Protein AF-A0A833L444-F1 (afdb_monomer)

Sequence (299 aa):
MSLWNKHAIFEKNSIILIIGIIVMISIGGLVEIAPLFYLRSTIEQVKGVRPYTPLELAGRHIYVREGCYNCHSQMVRPLRDEVERYGHYSLAAESMFDKPFQWGSKRTGPDLARVGGKYSDEWQLQHLVNPRTLVPQSIMPGYPFLSKNELDTADIVNHLKANRIGAVPYTDEMIANAAKDLKAQVNPEPGRGRPREALRQGAGPRFRRQPAEDLGSGCADRLSPGSGHDGRFQGLRRQSQLPLRRGAMTETYALLAGIAQQFGVVFFMAIFLGVVAYAIWPKNREKFNSAAEIPLKED

Secondary structure (DSSP, 8-state):
--GGGTTHHHHH-HHHHHHHHHHHHHHHHHHHHHHHHH-TTSS---TT--PPPHHHHHHHHHHHHTTGGGT------S-HHHHHHH-SPP-GGGGTT-SS----S--SS---TT-TTTS-HHHHHHHHH-HHHH-TT--SPP-TTTTTSPPP-TTHHHHHHHHHHTT----HHHHHHHHHHHHHHHS--TTS-S--STT--S----------------------S---SSSSSTTTTSGGG------THHHHHHHHHHHHHHHHHHHHHHHHHHHHHHHHSGGGHHHHHHHHTGGGS--

pLDDT: mean 75.17, std 22.27, range [25.8, 97.75]

Foldseek 3Di:
DDPVVVCVVLVVDVVVVVVVVVVVVVVVCCVPPVVVVVCPPQQDDDPPQAADALQRLLVVVVCVVVVVLAAEAQFQDPDPVSCVVQNDGDGPVNQLLPVVGSGHPHHNDYYDNRCPPVDDPVVVLVCQQPVCVVPVPDPDDHDVVVVVDDRDDPCSLVVVVVSVVVVRPDDPVSSVCRSVLNVCQVDPDVPNPNCPPVVCVPDDDDPDDDDDDDDDDDDDDDDDDDDDDPPPPVVVVVVVPDDDPDDPVVPVVVVVVVVVVVVVVVVVVVVVVVVVCVCPPPVCVVVVVVVVCPVVDDD

Nearest PDB structures (foldseek):
  6xkw-assembly1_o  TM=9.619E-01  e=1.447E-20  Rhodobacter capsulatus SB 1003
  8snh-assembly1_F  TM=9.709E-01  e=4.826E-19  Pseudomonas aeruginosa
  3mk7-assembly1_B  TM=9.723E-01  e=1.939E-18  Stutzerimonas stutzeri

Radius of gyration: 29.15 Å; Cα contacts (8 Å, |Δi|>4): 176; chains: 1; bounding box: 62×48×93 Å

Structure (mmCIF, N/CA/C/O backbone):
data_AF-A0A833L444-F1
#
_entry.id   AF-A0A833L444-F1
#
loop_
_atom_site.group_PDB
_atom_site.id
_atom_site.type_symbol
_atom_site.label_atom_id
_atom_site.label_alt_id
_atom_site.label_comp_id
_atom_site.label_asym_id
_atom_site.label_entity_id
_atom_site.label_seq_id
_atom_site.pdbx_PDB_ins_code
_atom_site.Cartn_x
_atom_site.Cartn_y
_atom_site.Cartn_z
_atom_site.occupancy
_atom_site.B_iso_or_equiv
_atom_site.auth_seq_id
_atom_site.auth_comp_id
_atom_site.auth_asym_id
_atom_site.auth_atom_id
_atom_site.pdbx_PDB_model_num
ATOM 1 N N . MET A 1 1 ? -30.757 -1.040 44.023 1.00 53.66 1 MET A N 1
ATOM 2 C CA . MET A 1 1 ? -29.391 -1.609 44.095 1.00 53.66 1 MET A CA 1
ATOM 3 C C . MET A 1 1 ? -28.465 -0.773 43.229 1.00 53.66 1 MET A C 1
ATOM 5 O O . MET A 1 1 ? -28.791 -0.564 42.066 1.00 53.66 1 MET A O 1
ATOM 9 N N . SER A 1 2 ? -27.368 -0.270 43.800 1.00 66.75 2 SER A N 1
ATOM 10 C CA . SER A 1 2 ? -26.376 0.545 43.086 1.00 66.75 2 SER A CA 1
ATOM 11 C C . SER A 1 2 ? -25.764 -0.231 41.912 1.00 66.75 2 SER A C 1
ATOM 13 O O . SER A 1 2 ? -25.527 -1.435 42.031 1.00 66.75 2 SER A O 1
ATOM 15 N N . LEU A 1 3 ? -25.493 0.441 40.788 1.00 62.91 3 LEU A N 1
ATOM 16 C CA . LEU A 1 3 ? -24.751 -0.119 39.645 1.00 62.91 3 LEU A CA 1
ATOM 17 C C . LEU A 1 3 ? -23.388 -0.695 40.080 1.00 62.91 3 LEU A C 1
ATOM 19 O O . LEU A 1 3 ? -22.957 -1.717 39.551 1.00 62.91 3 LEU A O 1
ATOM 23 N N . TRP A 1 4 ? -22.800 -0.134 41.141 1.00 59.91 4 TRP A N 1
ATOM 24 C CA . TRP A 1 4 ? -21.592 -0.632 41.803 1.00 59.91 4 TRP A CA 1
ATOM 25 C C . TRP A 1 4 ? -21.744 -1.985 42.500 1.00 59.91 4 TRP A C 1
ATOM 27 O O . TRP A 1 4 ? -20.752 -2.584 42.848 1.00 59.91 4 TRP A O 1
ATOM 37 N N . ASN A 1 5 ? -22.931 -2.548 42.705 1.00 67.00 5 ASN A N 1
ATOM 38 C CA . ASN A 1 5 ? -23.008 -3.931 43.205 1.00 67.00 5 ASN A CA 1
ATOM 39 C C . ASN A 1 5 ? -23.080 -4.951 42.056 1.00 67.00 5 ASN A C 1
ATOM 41 O O . ASN A 1 5 ? -22.898 -6.143 42.285 1.00 67.00 5 ASN A O 1
ATOM 45 N N . LYS A 1 6 ? -23.298 -4.497 40.811 1.00 69.88 6 LYS A N 1
ATOM 46 C CA . LYS A 1 6 ? -23.463 -5.362 39.629 1.00 69.88 6 LYS A CA 1
ATOM 47 C C . LYS A 1 6 ? -22.145 -5.682 38.911 1.00 69.88 6 LYS A C 1
ATOM 49 O O . LYS A 1 6 ? -22.062 -6.725 38.271 1.00 69.88 6 LYS A O 1
ATOM 54 N N . HIS A 1 7 ? -21.108 -4.850 39.055 1.00 75.44 7 HIS A N 1
ATOM 55 C CA . HIS A 1 7 ? -19.781 -5.111 38.467 1.00 75.44 7 HIS A CA 1
ATOM 56 C C . HIS A 1 7 ? -19.026 -6.283 39.121 1.00 75.44 7 HIS A C 1
ATOM 58 O O . HIS A 1 7 ? -18.258 -6.967 38.450 1.00 75.44 7 HIS A O 1
ATOM 64 N N . ALA A 1 8 ? -19.340 -6.605 40.382 1.00 79.25 8 ALA A N 1
ATOM 65 C CA . ALA A 1 8 ? -18.728 -7.711 41.116 1.00 79.25 8 ALA A CA 1
ATOM 66 C C . ALA A 1 8 ? -18.929 -9.072 40.423 1.00 79.25 8 ALA A C 1
ATOM 68 O O . ALA A 1 8 ? -18.156 -9.995 40.648 1.00 79.25 8 ALA A O 1
ATOM 69 N N . ILE A 1 9 ? -19.955 -9.206 39.572 1.00 80.44 9 ILE A N 1
ATOM 70 C CA . ILE A 1 9 ? -20.194 -10.413 38.768 1.00 80.44 9 ILE A CA 1
ATOM 71 C C . ILE A 1 9 ? -19.072 -10.615 37.743 1.00 80.44 9 ILE A C 1
ATOM 73 O O . ILE A 1 9 ? -18.634 -11.747 37.555 1.00 80.44 9 ILE A O 1
ATOM 77 N N . PHE A 1 10 ? -18.588 -9.539 37.117 1.00 78.81 10 PHE A N 1
ATOM 78 C CA . PHE A 1 10 ? -17.474 -9.587 36.170 1.00 78.81 10 PHE A CA 1
ATOM 79 C C . PHE A 1 10 ? -16.133 -9.739 36.897 1.00 78.81 10 PHE A C 1
ATOM 81 O O . PHE A 1 10 ? -15.296 -10.523 36.472 1.00 78.81 10 PHE A O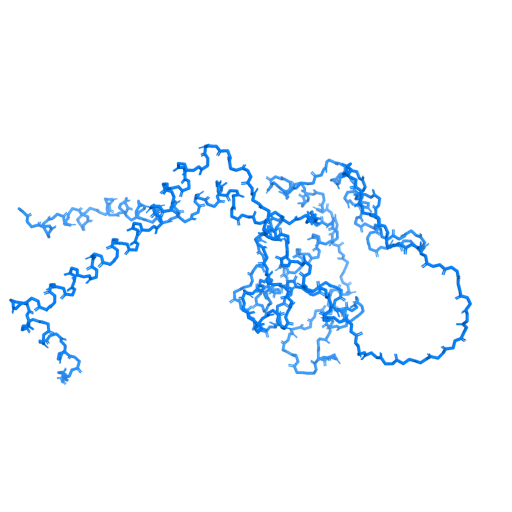 1
ATOM 88 N N . GLU A 1 11 ? -15.945 -9.062 38.032 1.00 81.06 11 GLU A N 1
ATOM 89 C CA . GLU A 1 11 ? -14.685 -9.120 38.792 1.00 81.06 11 GLU A CA 1
ATOM 90 C C . GLU A 1 11 ? -14.450 -10.472 39.479 1.00 81.06 11 GLU A C 1
ATOM 92 O O . GLU A 1 11 ? -13.312 -10.917 39.602 1.00 81.06 11 GLU A O 1
ATOM 97 N N . LYS A 1 12 ? -15.519 -11.151 39.912 1.00 84.38 12 LYS A N 1
ATOM 98 C CA . LYS A 1 12 ? -15.423 -12.445 40.606 1.00 84.38 12 LYS A CA 1
ATOM 99 C C . LYS A 1 12 ? -15.463 -13.651 39.667 1.00 84.38 12 LYS A C 1
ATOM 101 O O . LYS A 1 12 ? -15.111 -14.745 40.094 1.00 84.38 12 LYS A O 1
ATOM 106 N N . ASN A 1 13 ? -15.883 -13.475 38.409 1.00 85.50 13 ASN A N 1
ATOM 107 C CA . ASN A 1 13 ? -15.980 -14.553 37.423 1.00 85.50 13 ASN A CA 1
ATOM 108 C C . ASN A 1 13 ? -15.160 -14.217 36.172 1.00 85.50 13 ASN A C 1
ATOM 110 O O . ASN A 1 13 ? -15.642 -13.551 35.253 1.00 85.50 13 ASN A O 1
ATOM 114 N N . SER A 1 14 ? -13.941 -14.751 36.103 1.00 86.75 1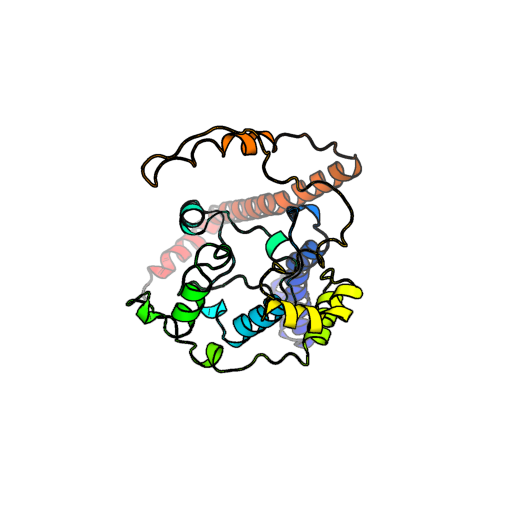4 SER A N 1
ATOM 115 C CA . SER A 1 14 ? -13.008 -14.521 34.991 1.00 86.75 14 SER A CA 1
ATOM 116 C C . SER A 1 14 ? -13.588 -14.894 33.621 1.00 86.75 14 SER A C 1
ATOM 118 O O . SER A 1 14 ? -13.368 -14.180 32.647 1.00 86.75 14 SER A O 1
ATOM 120 N N . ILE A 1 15 ? -14.393 -15.958 33.539 1.00 88.19 15 ILE A N 1
ATOM 121 C CA . ILE A 1 15 ? -15.043 -16.392 32.291 1.00 88.19 15 ILE A CA 1
ATOM 122 C C . ILE A 1 15 ? -16.023 -15.326 31.775 1.00 88.19 15 ILE A C 1
ATOM 124 O O . ILE A 1 15 ? -16.016 -15.003 30.589 1.00 88.19 15 ILE A O 1
ATOM 128 N N . ILE A 1 16 ? -16.840 -14.743 32.658 1.00 85.06 16 ILE A N 1
ATOM 129 C CA . ILE A 1 16 ? -17.831 -13.723 32.279 1.00 85.06 16 ILE A CA 1
ATOM 130 C C . ILE A 1 16 ? -17.119 -12.438 31.833 1.00 85.06 16 ILE A C 1
ATOM 132 O O . ILE A 1 16 ? -17.533 -11.813 30.855 1.00 85.06 16 ILE A O 1
ATOM 136 N N . LEU A 1 17 ? -16.018 -12.075 32.498 1.00 84.25 17 LEU A N 1
ATOM 137 C CA . LEU A 1 17 ? -15.180 -10.945 32.101 1.00 84.25 17 LEU A CA 1
ATOM 138 C C . LEU A 1 17 ? -14.562 -11.144 30.711 1.00 84.25 17 LEU A C 1
ATOM 140 O O . LEU A 1 17 ? -14.660 -10.249 29.876 1.00 84.25 17 LEU A O 1
ATOM 144 N N . ILE A 1 18 ? -13.986 -12.318 30.437 1.00 88.44 18 ILE A N 1
ATOM 145 C CA . ILE A 1 18 ? -13.395 -12.639 29.128 1.00 88.44 18 ILE A CA 1
ATOM 146 C C . ILE A 1 18 ? -14.452 -12.564 28.021 1.00 88.44 18 ILE A C 1
ATOM 148 O O . ILE A 1 18 ? -14.208 -11.942 26.989 1.00 88.44 18 ILE A O 1
ATOM 152 N N . ILE A 1 19 ? -15.642 -13.134 28.241 1.00 89.69 19 ILE A N 1
ATOM 153 C CA . ILE A 1 19 ? -16.749 -13.047 27.277 1.00 89.69 19 ILE A CA 1
ATOM 154 C C . ILE A 1 19 ? -17.135 -11.583 27.038 1.00 89.69 19 ILE A C 1
ATOM 156 O O . ILE A 1 19 ? -17.269 -11.166 25.889 1.00 89.69 19 ILE A O 1
ATOM 160 N N . GLY A 1 20 ? -17.258 -10.782 28.100 1.00 87.06 20 GLY A N 1
ATOM 161 C CA . GLY A 1 20 ? -17.548 -9.351 27.993 1.00 87.06 20 GLY A CA 1
ATOM 162 C C . GLY A 1 20 ? -16.509 -8.591 27.161 1.00 87.06 20 GLY A C 1
ATOM 163 O O . GLY A 1 20 ? -16.883 -7.808 26.288 1.00 87.06 20 GLY A O 1
ATOM 164 N N . ILE A 1 21 ? -15.217 -8.866 27.371 1.00 90.06 21 ILE A N 1
ATOM 165 C CA . ILE A 1 21 ? -14.113 -8.267 26.602 1.00 90.06 21 ILE A CA 1
ATOM 166 C C . ILE A 1 21 ? -14.209 -8.651 25.122 1.00 90.06 21 ILE A C 1
ATOM 168 O O . ILE A 1 21 ? -14.144 -7.775 24.260 1.00 90.06 21 ILE A O 1
ATOM 172 N N . ILE A 1 22 ? -14.407 -9.937 24.817 1.00 92.12 22 ILE A N 1
ATOM 173 C CA . ILE A 1 22 ? -14.525 -10.421 23.434 1.00 92.12 22 ILE A CA 1
ATOM 174 C C . ILE A 1 22 ? -15.694 -9.735 22.725 1.00 92.12 22 ILE A C 1
ATOM 176 O O . ILE A 1 22 ? -15.535 -9.272 21.594 1.00 92.12 22 ILE A O 1
ATOM 180 N N . VAL A 1 23 ? -16.850 -9.626 23.386 1.00 92.75 23 VAL A N 1
ATOM 181 C CA . VAL A 1 23 ? -18.028 -8.956 22.820 1.00 92.75 23 VAL A CA 1
ATOM 182 C C . VAL A 1 23 ? -17.733 -7.480 22.549 1.00 92.75 23 VAL A C 1
ATOM 184 O O . VAL A 1 23 ? -17.997 -7.010 21.445 1.00 92.75 23 VAL A O 1
ATOM 187 N N . MET A 1 24 ? -17.134 -6.758 23.502 1.00 91.38 24 MET A N 1
ATOM 188 C CA . MET A 1 24 ? -16.813 -5.335 23.324 1.00 91.38 24 MET A CA 1
ATOM 189 C C . MET A 1 24 ? -15.804 -5.089 22.193 1.00 91.38 24 MET A C 1
ATOM 191 O O . MET A 1 24 ? -16.032 -4.211 21.363 1.00 91.38 24 MET A O 1
ATOM 195 N N . ILE A 1 25 ? -14.732 -5.887 22.100 1.00 93.56 25 ILE A N 1
ATOM 196 C CA . ILE A 1 25 ? -13.739 -5.777 21.014 1.00 93.56 25 ILE A CA 1
ATOM 197 C C . ILE A 1 25 ? -14.379 -6.098 19.655 1.00 93.56 25 ILE A C 1
ATOM 199 O O . ILE A 1 25 ? -14.135 -5.403 18.667 1.00 93.56 25 ILE A O 1
ATOM 203 N N . SER A 1 26 ? -15.238 -7.119 19.606 1.00 91.62 26 SER A N 1
ATOM 204 C CA . SER A 1 26 ? -15.903 -7.543 18.369 1.00 91.62 26 SER A CA 1
ATOM 205 C C . SER A 1 26 ? -16.844 -6.475 17.817 1.00 91.62 26 SER A C 1
ATOM 207 O O . SER A 1 26 ? -16.941 -6.333 16.601 1.00 91.62 26 SER A O 1
ATOM 209 N N . ILE A 1 27 ? -17.512 -5.699 18.680 1.00 92.94 27 ILE A N 1
ATOM 210 C CA . ILE A 1 27 ? -18.391 -4.603 18.246 1.00 92.94 27 ILE A CA 1
ATOM 211 C C . ILE A 1 27 ? -17.597 -3.543 17.474 1.00 92.94 27 ILE A C 1
ATOM 213 O O . ILE A 1 27 ? -18.037 -3.138 16.400 1.00 92.94 27 ILE A O 1
ATOM 217 N N . GLY A 1 28 ? -16.423 -3.134 17.970 1.00 88.88 28 GLY A N 1
ATOM 218 C CA . GLY A 1 28 ? -15.567 -2.160 17.278 1.00 88.88 28 GLY A CA 1
ATOM 219 C C . GLY A 1 28 ? -15.150 -2.649 15.889 1.00 88.88 28 GLY A C 1
ATOM 220 O O . GLY A 1 28 ? -15.386 -1.971 14.890 1.00 88.88 28 GLY A O 1
ATOM 221 N N . GLY A 1 29 ? -14.644 -3.885 15.810 1.00 86.12 29 GLY A N 1
ATOM 222 C CA . GLY A 1 29 ? -14.276 -4.499 14.533 1.00 86.12 29 GLY A CA 1
ATOM 223 C C . GLY A 1 29 ? -15.461 -4.635 13.570 1.00 86.12 29 GLY A C 1
ATOM 224 O O . GLY A 1 29 ? -15.329 -4.337 12.385 1.00 86.12 29 GLY A O 1
ATOM 225 N N . LEU A 1 30 ? -16.637 -5.033 14.066 1.00 88.75 30 LEU A N 1
ATOM 226 C CA . LEU A 1 30 ? -17.840 -5.188 13.247 1.00 88.75 30 LEU A CA 1
ATOM 227 C C . LEU A 1 30 ? -18.302 -3.848 12.662 1.00 88.75 30 LEU A C 1
ATOM 229 O O . LEU A 1 30 ? -18.630 -3.788 11.479 1.00 88.75 30 LEU A O 1
ATOM 233 N N . VAL A 1 31 ? -18.317 -2.782 13.466 1.00 91.81 31 VAL A N 1
ATOM 234 C CA . VAL A 1 31 ? -18.789 -1.454 13.045 1.00 91.81 31 VAL A CA 1
ATOM 235 C C . VAL A 1 31 ? -17.828 -0.791 12.056 1.00 91.81 31 VAL A C 1
ATOM 237 O O . VAL A 1 31 ? -18.289 -0.132 11.128 1.00 91.81 31 VAL A O 1
ATOM 240 N N . GLU A 1 32 ? -16.516 -0.977 12.202 1.00 86.75 32 GLU A N 1
ATOM 241 C CA . GLU A 1 32 ? -15.526 -0.345 11.318 1.00 86.75 32 GLU A CA 1
ATOM 242 C C . GLU A 1 32 ? -15.288 -1.133 10.021 1.00 86.75 32 GLU A C 1
ATOM 244 O O . GLU A 1 32 ? -15.222 -0.547 8.941 1.00 86.75 32 GLU A O 1
ATOM 249 N N . ILE A 1 33 ? -15.179 -2.465 10.100 1.00 84.75 33 ILE A N 1
ATOM 250 C CA . ILE A 1 33 ? -14.748 -3.305 8.972 1.00 84.75 33 ILE A CA 1
ATOM 251 C C . ILE A 1 33 ? -15.933 -3.761 8.118 1.00 84.75 33 ILE A C 1
ATOM 253 O O . ILE A 1 33 ? -15.852 -3.729 6.888 1.00 84.75 33 ILE A O 1
ATOM 257 N N . ALA A 1 34 ? -17.041 -4.196 8.730 1.00 87.12 34 ALA A N 1
ATOM 258 C CA . ALA A 1 34 ? -18.131 -4.818 7.976 1.00 87.12 34 ALA A CA 1
ATOM 259 C C . ALA A 1 34 ? -18.764 -3.871 6.937 1.00 87.12 34 ALA A C 1
ATOM 261 O O . ALA A 1 34 ? -18.938 -4.308 5.796 1.00 87.12 34 ALA A O 1
ATOM 262 N N . PRO A 1 35 ? -19.048 -2.583 7.236 1.00 85.56 35 PRO A N 1
ATOM 263 C CA . PRO A 1 35 ? -19.627 -1.674 6.248 1.00 85.56 35 PRO A CA 1
ATOM 264 C C . PRO A 1 35 ? -18.754 -1.475 5.004 1.00 85.56 35 PRO A C 1
ATOM 266 O O . PRO A 1 35 ? -19.295 -1.305 3.911 1.00 85.56 35 PRO A O 1
ATOM 269 N N . LEU A 1 36 ? -17.422 -1.557 5.128 1.00 84.31 36 LEU A N 1
ATOM 270 C CA . LEU A 1 36 ? -16.500 -1.383 3.999 1.00 84.31 36 LEU A CA 1
ATOM 271 C C . LEU A 1 36 ? -16.676 -2.456 2.910 1.00 84.31 36 LEU A C 1
ATOM 273 O O . LEU A 1 36 ? -16.406 -2.180 1.744 1.00 84.31 36 LEU A O 1
ATOM 277 N N . PHE A 1 37 ? -17.190 -3.645 3.247 1.00 81.31 37 PHE A N 1
ATOM 278 C CA . PHE A 1 37 ? -17.502 -4.690 2.262 1.00 81.31 37 PHE A CA 1
ATOM 279 C C . PHE A 1 37 ? -18.791 -4.421 1.467 1.00 81.31 37 PHE A C 1
ATOM 281 O O . PHE A 1 37 ? -18.941 -4.919 0.348 1.00 81.31 37 PHE A O 1
ATOM 288 N N . TYR A 1 38 ? -19.723 -3.637 2.020 1.00 74.56 38 TYR A N 1
ATOM 289 C CA . TYR A 1 38 ? -21.042 -3.385 1.420 1.00 74.56 38 TYR A CA 1
ATOM 290 C C . TYR A 1 38 ? -21.151 -2.007 0.756 1.00 74.56 38 TYR A C 1
ATOM 292 O O . TYR A 1 38 ? -21.937 -1.827 -0.179 1.00 74.56 38 TYR A O 1
ATOM 300 N N . LEU A 1 39 ? -20.347 -1.034 1.193 1.00 69.25 39 LEU A N 1
ATOM 301 C CA . LEU A 1 39 ? -20.336 0.332 0.672 1.00 69.25 39 LEU A CA 1
ATOM 302 C C . LEU A 1 39 ? -19.636 0.405 -0.695 1.00 69.25 39 LEU A C 1
ATOM 304 O O . LEU A 1 39 ? -18.496 0.835 -0.826 1.00 69.25 39 LEU A O 1
ATOM 308 N N . ARG A 1 40 ? -20.353 0.026 -1.757 1.00 59.28 40 ARG A N 1
ATOM 309 C CA . ARG A 1 40 ? -19.889 0.205 -3.149 1.00 59.28 40 ARG A CA 1
ATOM 310 C C . ARG A 1 40 ? -19.927 1.665 -3.615 1.00 59.28 40 ARG A C 1
ATOM 312 O O . ARG A 1 40 ? -19.280 2.006 -4.598 1.00 59.28 40 ARG A O 1
ATOM 319 N N . SER A 1 41 ? -20.700 2.516 -2.939 1.00 50.03 41 SER A N 1
ATOM 320 C CA . SER A 1 41 ? -20.966 3.906 -3.331 1.00 50.03 41 SER A CA 1
ATOM 321 C C . SER A 1 41 ? -19.874 4.902 -2.936 1.00 50.03 41 SER A C 1
ATOM 323 O O . SER A 1 41 ? -19.877 6.017 -3.445 1.00 50.03 41 SER A O 1
ATOM 325 N N . THR A 1 42 ? -18.962 4.535 -2.032 1.00 50.59 42 THR A N 1
ATOM 326 C CA . THR A 1 42 ? -17.856 5.400 -1.579 1.00 50.59 42 THR A CA 1
ATOM 327 C C . THR A 1 42 ? -16.565 5.189 -2.368 1.00 50.59 42 THR A C 1
ATOM 329 O O . THR A 1 42 ? -15.646 5.996 -2.257 1.00 50.59 42 THR A O 1
ATOM 332 N N . ILE A 1 43 ? -16.485 4.132 -3.183 1.00 58.44 43 ILE A N 1
ATOM 333 C CA . ILE A 1 43 ? -15.336 3.872 -4.051 1.00 58.44 43 ILE A CA 1
ATOM 334 C C . ILE A 1 43 ? -15.573 4.593 -5.378 1.00 58.44 43 ILE A C 1
ATOM 336 O O . ILE A 1 43 ? -16.396 4.173 -6.195 1.00 58.44 43 ILE A O 1
ATOM 340 N N . GLU A 1 44 ? -14.851 5.691 -5.589 1.00 58.72 44 GLU A N 1
ATOM 341 C CA . GLU A 1 44 ? -14.853 6.418 -6.856 1.00 58.72 44 GLU A CA 1
ATOM 342 C C . GLU A 1 44 ? -14.389 5.493 -7.987 1.00 58.72 44 GLU A C 1
ATOM 344 O O . GLU A 1 44 ? -13.271 4.988 -7.979 1.00 58.72 44 GLU A O 1
ATOM 349 N N . GLN A 1 45 ? -15.264 5.224 -8.956 1.00 56.28 45 GLN A N 1
ATOM 350 C CA . GLN A 1 45 ? -14.959 4.311 -10.055 1.00 56.28 45 GLN A CA 1
ATOM 351 C C . GLN A 1 45 ? -14.008 4.992 -11.043 1.00 56.28 45 GLN A C 1
ATOM 353 O O . GLN A 1 45 ? -14.426 5.798 -11.877 1.00 56.28 45 GLN A O 1
ATOM 358 N N . VAL A 1 46 ? -12.721 4.654 -10.972 1.00 64.69 46 VAL A N 1
ATOM 359 C CA . VAL A 1 46 ? -11.721 5.156 -11.918 1.00 64.69 46 VAL A CA 1
ATOM 360 C C . VAL A 1 46 ? -11.714 4.270 -13.160 1.00 64.69 46 VAL A C 1
ATOM 362 O O . VAL A 1 46 ? -11.435 3.072 -13.106 1.00 64.69 46 VAL A O 1
ATOM 365 N N . LYS A 1 47 ? -12.007 4.864 -14.319 1.00 66.38 47 LYS A N 1
ATOM 366 C CA . LYS A 1 47 ? -11.904 4.163 -15.603 1.00 66.38 47 LYS A CA 1
ATOM 367 C C . LYS A 1 47 ? -10.432 3.912 -15.930 1.00 66.38 47 LYS A C 1
ATOM 369 O O . LYS A 1 47 ? -9.663 4.860 -16.050 1.00 66.38 47 LYS A O 1
ATOM 374 N N . GLY A 1 48 ? -10.067 2.649 -16.147 1.00 70.12 48 GLY A N 1
ATOM 375 C CA . GLY A 1 48 ? -8.759 2.271 -16.695 1.00 70.12 48 GLY A CA 1
ATOM 376 C C . GLY A 1 48 ? -7.747 1.699 -15.701 1.00 70.12 48 GLY A C 1
ATOM 377 O O . GLY A 1 48 ? -6.624 1.417 -16.114 1.00 70.12 48 GLY A O 1
ATOM 378 N N . VAL A 1 49 ? -8.116 1.480 -14.434 1.00 78.69 49 VAL A N 1
ATOM 379 C CA . VAL A 1 49 ? -7.278 0.687 -13.519 1.00 78.69 49 VAL A CA 1
ATOM 380 C C . VAL A 1 49 ? -7.307 -0.770 -13.981 1.00 78.69 49 VAL A C 1
ATOM 382 O O . VAL A 1 49 ? -8.371 -1.383 -14.071 1.00 78.69 49 VAL A O 1
ATOM 385 N N . ARG A 1 50 ? -6.135 -1.318 -14.306 1.00 87.06 50 ARG A N 1
ATOM 386 C CA . ARG A 1 50 ? -5.952 -2.720 -14.701 1.00 87.06 50 ARG A CA 1
ATOM 387 C C . ARG A 1 50 ? -5.200 -3.486 -13.612 1.00 87.06 50 ARG A C 1
ATOM 389 O O . ARG A 1 50 ? -4.426 -2.864 -12.884 1.00 87.06 50 ARG A O 1
ATOM 396 N N . PRO A 1 51 ? -5.355 -4.817 -13.531 1.00 89.19 51 PRO A N 1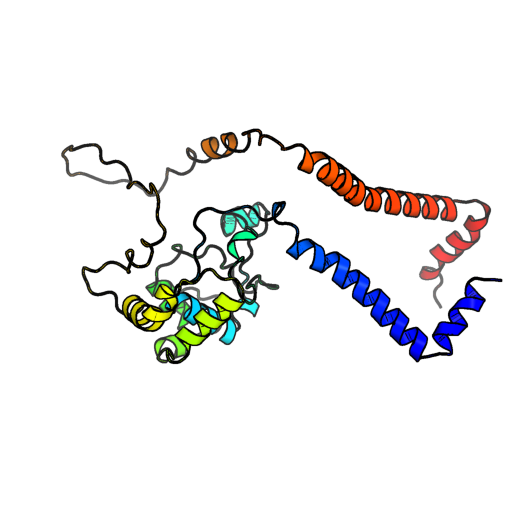
ATOM 397 C CA . PRO A 1 51 ? -4.443 -5.645 -12.756 1.00 89.19 51 PRO A CA 1
ATOM 398 C C . PRO A 1 51 ? -2.987 -5.418 -13.169 1.00 89.19 51 PRO A C 1
ATOM 400 O O . PRO A 1 51 ? -2.691 -5.047 -14.317 1.00 89.19 51 PRO A O 1
ATOM 403 N N . TYR A 1 52 ? -2.079 -5.677 -12.233 1.00 91.62 52 TYR A N 1
ATOM 404 C CA . TYR A 1 52 ? -0.651 -5.706 -12.517 1.00 91.62 52 TYR A CA 1
ATOM 405 C C . TYR A 1 52 ? -0.340 -6.728 -13.614 1.00 91.62 52 TYR A C 1
ATOM 407 O O . TYR A 1 52 ? -0.938 -7.799 -13.693 1.00 91.62 52 TYR A O 1
ATOM 415 N N . THR A 1 53 ? 0.610 -6.400 -14.481 1.00 92.00 53 THR A N 1
ATOM 416 C CA . THR A 1 53 ? 1.219 -7.409 -15.352 1.00 92.00 53 THR A CA 1
ATOM 417 C C . THR A 1 53 ? 2.060 -8.384 -14.519 1.00 92.00 53 THR A C 1
ATOM 419 O O . THR A 1 53 ? 2.457 -8.045 -13.402 1.00 92.00 53 THR A O 1
ATOM 422 N N . PRO A 1 54 ? 2.382 -9.581 -15.041 1.00 91.38 54 PRO A N 1
ATOM 423 C CA . PRO A 1 54 ? 3.266 -10.521 -14.356 1.00 91.38 54 PRO A CA 1
ATOM 424 C C . PRO A 1 54 ? 4.587 -9.910 -13.852 1.00 91.38 54 PRO A C 1
ATOM 426 O O . PRO A 1 54 ? 4.951 -10.137 -12.699 1.00 91.38 54 PRO A O 1
ATOM 429 N N . LEU A 1 55 ? 5.284 -9.093 -14.657 1.00 88.62 55 LEU A N 1
ATOM 430 C CA . LEU A 1 55 ? 6.542 -8.473 -14.224 1.00 88.62 55 LEU A CA 1
ATOM 431 C C . LEU A 1 55 ? 6.314 -7.382 -13.171 1.00 88.62 55 LEU A C 1
ATOM 433 O O . LEU A 1 55 ? 7.062 -7.305 -12.201 1.00 88.62 55 LEU A O 1
ATOM 437 N N . GLU A 1 56 ? 5.264 -6.567 -13.316 1.00 91.19 56 GLU A N 1
ATOM 438 C CA . GLU A 1 56 ? 4.908 -5.556 -12.309 1.00 91.19 56 GLU A CA 1
ATOM 439 C C . GLU A 1 56 ? 4.530 -6.205 -10.969 1.00 91.19 56 GLU A C 1
ATOM 441 O O . GLU A 1 56 ? 4.932 -5.712 -9.917 1.00 91.19 56 GLU A O 1
ATOM 446 N N . LEU A 1 57 ? 3.801 -7.327 -10.987 1.00 91.81 57 LEU A N 1
ATOM 447 C CA . LEU A 1 57 ? 3.437 -8.060 -9.775 1.00 91.81 57 LEU A CA 1
ATOM 448 C C . LEU A 1 57 ? 4.678 -8.641 -9.084 1.00 91.81 57 LEU A C 1
ATOM 450 O O . LEU A 1 57 ? 4.807 -8.537 -7.864 1.00 91.81 57 LEU A O 1
ATOM 454 N N . ALA A 1 58 ? 5.613 -9.198 -9.856 1.00 90.75 58 ALA A N 1
ATOM 455 C CA . ALA A 1 58 ? 6.888 -9.675 -9.333 1.00 90.75 58 ALA A CA 1
ATOM 456 C C . ALA A 1 58 ? 7.733 -8.528 -8.745 1.00 90.75 58 ALA A C 1
ATOM 458 O O . ALA A 1 58 ? 8.231 -8.633 -7.624 1.00 90.75 58 ALA A O 1
ATOM 459 N N . GLY A 1 59 ? 7.818 -7.392 -9.445 1.00 92.12 59 GLY A N 1
ATOM 460 C CA . GLY A 1 59 ? 8.475 -6.181 -8.946 1.00 92.12 59 GLY A CA 1
ATOM 461 C C . GLY A 1 59 ? 7.834 -5.649 -7.662 1.00 92.12 59 GLY A C 1
ATOM 462 O O . GLY A 1 59 ? 8.535 -5.249 -6.735 1.00 92.12 59 GLY A O 1
ATOM 463 N N . ARG A 1 60 ? 6.505 -5.729 -7.545 1.00 93.88 60 ARG A N 1
ATOM 464 C CA . ARG A 1 60 ? 5.779 -5.393 -6.315 1.00 93.88 60 ARG A CA 1
ATOM 465 C C . ARG A 1 60 ? 6.128 -6.340 -5.163 1.00 93.88 60 ARG A C 1
ATOM 467 O O . ARG A 1 60 ? 6.273 -5.887 -4.033 1.00 93.88 60 ARG A O 1
ATOM 474 N N . HIS A 1 61 ? 6.291 -7.636 -5.418 1.00 93.56 61 HIS A N 1
ATOM 475 C CA . HIS A 1 61 ? 6.737 -8.572 -4.379 1.00 93.56 61 HIS A CA 1
ATOM 476 C C . HIS A 1 61 ? 8.155 -8.243 -3.900 1.00 93.56 61 HIS A C 1
ATOM 478 O O . HIS A 1 61 ? 8.414 -8.304 -2.702 1.00 93.56 61 HIS A O 1
ATOM 484 N N . ILE A 1 62 ? 9.044 -7.821 -4.804 1.00 93.94 62 ILE A N 1
ATOM 485 C CA . ILE A 1 62 ? 10.379 -7.330 -4.441 1.00 93.94 62 ILE A CA 1
ATOM 486 C C . ILE A 1 62 ? 10.271 -6.053 -3.602 1.00 93.94 62 ILE A C 1
ATOM 488 O O . ILE A 1 62 ? 10.887 -5.980 -2.548 1.00 93.94 62 ILE A O 1
ATOM 492 N N . TYR A 1 63 ? 9.435 -5.088 -3.994 1.00 95.75 63 TYR A N 1
ATOM 493 C CA . TYR A 1 63 ? 9.193 -3.868 -3.211 1.00 95.75 63 TYR A CA 1
ATOM 494 C C . TYR A 1 63 ? 8.776 -4.171 -1.760 1.00 95.75 63 TYR A C 1
ATOM 496 O O . TYR A 1 63 ? 9.255 -3.534 -0.819 1.00 95.75 63 TYR A O 1
ATOM 504 N N . VAL A 1 64 ? 7.917 -5.179 -1.573 1.00 95.44 64 VAL A N 1
ATOM 505 C CA . VAL A 1 64 ? 7.505 -5.654 -0.245 1.00 95.44 64 VAL A CA 1
ATOM 506 C C . VAL A 1 64 ? 8.649 -6.380 0.469 1.00 95.44 64 VAL A C 1
ATOM 508 O O . VAL A 1 64 ? 8.914 -6.076 1.629 1.00 95.44 64 VAL A O 1
ATOM 511 N N . ARG A 1 65 ? 9.358 -7.296 -0.207 1.00 95.44 65 ARG A N 1
ATOM 512 C CA . ARG A 1 65 ? 10.497 -8.051 0.352 1.00 95.44 65 ARG A CA 1
ATOM 513 C C . ARG A 1 65 ? 11.597 -7.127 0.870 1.00 95.44 65 ARG A C 1
ATOM 515 O O . ARG A 1 65 ? 12.126 -7.354 1.951 1.00 95.44 65 ARG A O 1
ATOM 522 N N . GLU A 1 66 ? 11.912 -6.087 0.106 1.00 95.00 66 GLU A N 1
ATOM 523 C CA . GLU A 1 66 ? 12.946 -5.103 0.433 1.00 95.00 66 GLU A CA 1
ATOM 524 C C . GLU A 1 66 ? 12.500 -4.065 1.473 1.00 95.00 66 GLU A C 1
ATOM 526 O O . GLU A 1 66 ? 13.285 -3.200 1.870 1.00 95.00 66 GLU A O 1
ATOM 531 N N . GLY A 1 67 ? 11.240 -4.122 1.917 1.00 95.25 67 GLY A N 1
ATOM 532 C CA . GLY A 1 67 ? 10.720 -3.248 2.961 1.00 95.25 67 GLY A CA 1
ATOM 533 C C . GLY A 1 67 ? 10.627 -1.780 2.547 1.00 95.25 67 GLY A C 1
ATOM 534 O O . GLY A 1 67 ? 10.642 -0.907 3.416 1.00 95.25 67 GLY A O 1
ATOM 535 N N . CYS A 1 68 ? 10.527 -1.482 1.246 1.00 94.38 68 CYS A N 1
ATOM 536 C CA . CYS A 1 68 ? 10.502 -0.107 0.740 1.00 94.38 68 CYS A CA 1
ATOM 537 C C . CYS A 1 68 ? 9.353 0.720 1.351 1.00 94.38 68 CYS A C 1
ATOM 539 O O . CYS A 1 68 ? 9.507 1.923 1.585 1.00 94.38 68 CYS A O 1
ATOM 541 N N . TYR A 1 69 ? 8.240 0.061 1.689 1.00 94.75 69 TYR A N 1
ATOM 542 C CA . TYR A 1 69 ? 7.070 0.650 2.349 1.00 94.75 69 TYR A CA 1
ATOM 543 C C . TYR A 1 69 ? 7.365 1.250 3.739 1.00 94.75 69 TYR A C 1
ATOM 545 O O . TYR A 1 69 ? 6.605 2.085 4.227 1.00 94.75 69 TYR A O 1
ATOM 553 N N . ASN A 1 70 ? 8.470 0.867 4.392 1.00 95.38 70 ASN A N 1
ATOM 554 C CA . ASN A 1 70 ? 8.869 1.439 5.685 1.00 95.38 70 ASN A CA 1
ATOM 555 C C . ASN A 1 70 ? 9.401 2.875 5.554 1.00 95.38 70 ASN A C 1
ATOM 557 O O . ASN A 1 70 ? 9.412 3.631 6.529 1.00 95.38 70 ASN A O 1
ATOM 561 N N . CYS A 1 71 ? 9.865 3.250 4.359 1.00 95.88 71 CYS A N 1
ATOM 562 C CA . CYS A 1 71 ? 10.414 4.574 4.078 1.00 95.88 71 CYS A CA 1
ATOM 563 C C . CYS A 1 71 ? 9.551 5.384 3.114 1.00 95.88 71 CYS A C 1
ATOM 565 O O . CYS A 1 71 ? 9.594 6.614 3.177 1.00 95.88 71 CYS A O 1
ATOM 567 N N . HIS A 1 72 ? 8.798 4.720 2.241 1.00 96.81 72 HIS A N 1
ATOM 568 C CA . HIS A 1 72 ? 8.009 5.338 1.189 1.00 96.81 72 HIS A CA 1
ATOM 569 C C . HIS A 1 72 ? 6.532 5.000 1.347 1.00 96.81 72 HIS A C 1
ATOM 571 O O . HIS A 1 72 ? 6.165 3.841 1.506 1.00 96.81 72 HIS A O 1
ATOM 577 N N . SER A 1 73 ? 5.675 6.007 1.230 1.00 94.44 73 SER A N 1
ATOM 578 C CA . SER A 1 73 ? 4.233 5.802 1.139 1.00 94.44 73 SER A CA 1
ATOM 579 C C . SER A 1 73 ? 3.763 5.730 -0.306 1.00 94.44 73 SER A C 1
ATOM 581 O O . SER A 1 73 ? 4.371 6.328 -1.192 1.00 94.44 73 SER A O 1
ATOM 583 N N . GLN A 1 74 ? 2.644 5.044 -0.533 1.00 95.50 74 GLN A N 1
ATOM 584 C CA . GLN A 1 74 ? 1.873 5.139 -1.773 1.00 95.50 74 GLN A CA 1
ATOM 585 C C . GLN A 1 74 ? 0.455 5.642 -1.481 1.00 95.50 74 GLN A C 1
ATOM 587 O O . GLN A 1 74 ? -0.527 4.956 -1.749 1.00 95.50 74 GLN A O 1
ATOM 592 N N . MET A 1 75 ? 0.351 6.823 -0.866 1.00 94.06 75 MET A N 1
ATOM 593 C CA . MET A 1 75 ? -0.934 7.454 -0.564 1.00 94.06 75 MET A CA 1
ATOM 594 C C . MET A 1 75 ? -0.749 8.968 -0.466 1.00 94.06 75 MET A C 1
ATOM 596 O O . MET A 1 75 ? -0.322 9.483 0.569 1.00 94.06 75 MET A O 1
ATOM 600 N N . VAL A 1 76 ? -1.096 9.689 -1.530 1.00 93.56 76 VAL A N 1
ATOM 601 C CA . VAL A 1 76 ? -1.071 11.157 -1.549 1.00 93.56 76 VAL A CA 1
ATOM 602 C C . VAL A 1 76 ? -2.335 11.675 -0.873 1.00 93.56 76 VAL A C 1
ATOM 604 O O . VAL A 1 76 ? -3.449 11.359 -1.295 1.00 93.56 76 VAL A O 1
ATOM 607 N N . ARG A 1 77 ? -2.173 12.473 0.184 1.00 94.00 77 ARG A N 1
ATOM 608 C CA . ARG A 1 77 ? -3.297 13.034 0.945 1.00 94.00 77 ARG A CA 1
ATOM 609 C C . ARG A 1 77 ? -3.940 14.200 0.180 1.00 94.00 77 ARG A C 1
ATOM 611 O O . ARG A 1 77 ? -3.252 14.867 -0.593 1.00 94.00 77 ARG A O 1
ATOM 618 N N . PRO A 1 78 ? -5.230 14.506 0.417 1.00 93.31 78 PRO A N 1
ATOM 619 C CA . PRO A 1 78 ? -5.933 15.616 -0.231 1.00 93.31 78 PRO A CA 1
ATOM 620 C C . PRO A 1 78 ? -5.565 16.979 0.387 1.00 93.31 78 PRO A C 1
ATOM 622 O O . PRO A 1 78 ? -6.430 17.787 0.714 1.00 93.31 78 PRO A O 1
ATOM 625 N N . LEU A 1 79 ? -4.268 17.227 0.574 1.00 93.50 79 LEU A N 1
ATOM 626 C CA . LEU A 1 79 ? -3.718 18.498 1.033 1.00 93.50 79 LEU A CA 1
ATOM 627 C C . LEU A 1 79 ? -3.060 19.205 -0.149 1.00 93.50 79 LEU A C 1
ATOM 629 O O . LEU A 1 79 ? -2.465 18.566 -1.017 1.00 93.50 79 LEU A O 1
ATOM 633 N N . ARG A 1 80 ? -3.166 20.534 -0.196 1.00 93.81 80 ARG A N 1
ATOM 634 C CA . ARG A 1 80 ? -2.647 21.322 -1.320 1.00 93.81 80 ARG A CA 1
ATOM 635 C C . ARG A 1 80 ? -1.141 21.128 -1.523 1.00 93.81 80 ARG A C 1
ATOM 637 O O . ARG A 1 80 ? -0.707 20.940 -2.654 1.00 93.81 80 ARG A O 1
ATOM 644 N N . ASP A 1 81 ? -0.369 21.149 -0.442 1.00 95.44 81 ASP A N 1
ATOM 645 C CA . ASP A 1 81 ? 1.087 20.982 -0.457 1.00 95.44 81 ASP A CA 1
ATOM 646 C C . ASP A 1 81 ? 1.513 19.601 -0.980 1.00 95.44 81 ASP A C 1
ATOM 648 O O . ASP A 1 81 ? 2.504 19.475 -1.701 1.00 95.44 81 ASP A O 1
ATOM 652 N N . GLU A 1 82 ? 0.746 18.557 -0.663 1.00 93.06 82 GLU A N 1
ATOM 653 C CA . GLU A 1 82 ? 0.977 17.220 -1.206 1.00 93.06 82 GLU A CA 1
ATOM 654 C C . GLU A 1 82 ? 0.619 17.120 -2.675 1.00 93.06 82 GLU A C 1
ATOM 656 O O . GLU A 1 82 ? 1.358 16.495 -3.435 1.00 93.06 82 GLU A O 1
ATOM 661 N N . VAL A 1 83 ? -0.477 17.759 -3.082 1.00 91.75 83 VAL A N 1
ATOM 662 C CA . VAL A 1 83 ? -0.897 17.751 -4.480 1.00 91.75 83 VAL A CA 1
ATOM 663 C C . VAL A 1 83 ? 0.113 18.479 -5.363 1.00 91.75 83 VAL A C 1
ATOM 665 O O . VAL A 1 83 ? 0.455 17.985 -6.435 1.00 91.75 83 VAL A O 1
ATOM 668 N N . GLU A 1 84 ? 0.650 19.607 -4.901 1.00 91.88 84 GLU A N 1
ATOM 669 C CA . GLU A 1 84 ? 1.708 20.337 -5.607 1.00 91.88 84 GLU A CA 1
ATOM 670 C C . GLU A 1 84 ? 3.015 19.525 -5.687 1.00 91.88 84 GLU A C 1
ATOM 672 O O . GLU A 1 84 ? 3.701 19.550 -6.708 1.00 91.88 84 GLU A O 1
ATOM 677 N N . ARG A 1 85 ? 3.355 18.755 -4.643 1.00 91.06 85 ARG A N 1
ATOM 678 C CA . ARG A 1 85 ? 4.604 17.973 -4.589 1.00 91.06 85 ARG A CA 1
ATOM 679 C C . ARG A 1 85 ? 4.546 16.652 -5.362 1.00 91.06 85 ARG A C 1
ATOM 681 O O 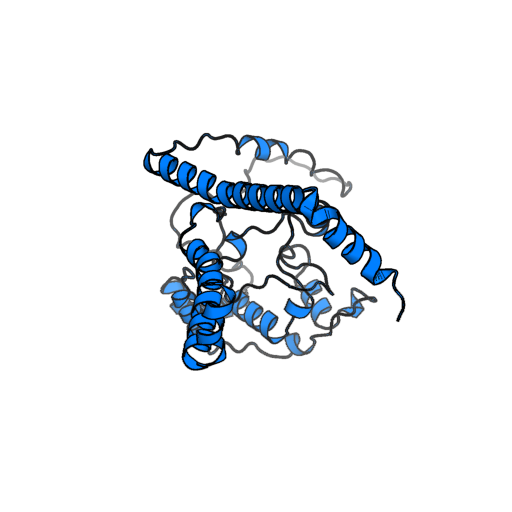. ARG A 1 85 ? 5.518 16.277 -6.027 1.00 91.06 85 ARG A O 1
ATOM 688 N N . TYR A 1 86 ? 3.450 15.913 -5.217 1.00 91.44 86 TYR A N 1
ATOM 689 C CA . TYR A 1 86 ? 3.319 14.528 -5.678 1.00 91.44 86 TYR A CA 1
ATOM 690 C C . TYR A 1 86 ? 2.304 14.355 -6.809 1.00 91.44 86 TYR A C 1
ATOM 692 O O . TYR A 1 86 ? 2.375 13.363 -7.527 1.00 91.44 86 TYR A O 1
ATOM 700 N N . GLY A 1 87 ? 1.402 15.311 -7.025 1.00 92.19 87 GLY A N 1
ATOM 701 C CA . GLY A 1 87 ? 0.329 15.223 -8.015 1.00 92.19 87 GLY A CA 1
ATOM 702 C C . GLY A 1 87 ? -1.020 14.871 -7.388 1.00 92.19 87 GLY A C 1
ATOM 703 O O . GLY A 1 87 ? -1.215 15.006 -6.187 1.00 92.19 87 GLY A O 1
ATOM 704 N N . HIS A 1 88 ? -1.987 14.441 -8.202 1.00 90.62 88 HIS A N 1
ATOM 705 C CA . HIS A 1 88 ? -3.358 14.210 -7.731 1.00 90.62 88 HIS A CA 1
ATOM 706 C C . HIS A 1 88 ? -3.405 13.265 -6.521 1.00 90.62 88 HIS A C 1
ATOM 708 O O . HIS A 1 88 ? -2.752 12.212 -6.530 1.00 90.62 88 HIS A O 1
ATOM 714 N N . TYR A 1 89 ? -4.215 13.633 -5.521 1.00 90.56 89 TYR A N 1
ATOM 715 C CA . TYR A 1 89 ? -4.435 12.827 -4.323 1.00 90.56 89 TYR A CA 1
ATOM 716 C C . TYR A 1 89 ? -4.875 11.406 -4.691 1.00 90.56 89 TYR A C 1
ATOM 718 O O . TYR A 1 89 ? -5.461 11.163 -5.753 1.00 90.56 89 TYR A O 1
ATOM 726 N N . SER A 1 90 ? -4.520 10.448 -3.847 1.00 89.50 90 SER A N 1
ATOM 727 C CA . SER A 1 90 ? -4.792 9.038 -4.101 1.00 89.50 90 SER A CA 1
ATOM 728 C C . SER A 1 90 ? -6.277 8.737 -3.940 1.00 89.50 90 SER A C 1
ATOM 730 O O . SER A 1 90 ? -6.931 9.236 -3.022 1.00 89.50 90 SER A O 1
ATOM 732 N N . LEU A 1 91 ? -6.803 7.909 -4.840 1.00 87.25 91 LEU A N 1
ATOM 733 C CA . LEU A 1 91 ? -8.191 7.458 -4.811 1.00 87.25 91 LEU A CA 1
ATOM 734 C C . LEU A 1 91 ? -8.258 6.019 -4.309 1.00 87.25 91 LEU A C 1
ATOM 736 O O . LEU A 1 91 ? -7.408 5.196 -4.644 1.00 87.25 91 LEU A O 1
ATOM 740 N N . ALA A 1 92 ? -9.313 5.681 -3.565 1.00 82.94 92 ALA A N 1
ATOM 741 C CA . ALA A 1 92 ? -9.487 4.334 -3.017 1.00 82.94 92 ALA A CA 1
ATOM 742 C C . ALA A 1 92 ? -9.469 3.237 -4.103 1.00 82.94 92 ALA A C 1
ATOM 744 O O . ALA A 1 92 ? -8.964 2.141 -3.870 1.00 82.94 92 ALA A O 1
ATOM 745 N N . ALA A 1 93 ? -9.972 3.536 -5.307 1.00 82.12 93 ALA A N 1
ATOM 746 C CA . ALA A 1 93 ? -9.997 2.586 -6.419 1.00 82.12 93 ALA A CA 1
ATOM 747 C C . ALA A 1 93 ? -8.614 2.231 -6.986 1.00 82.12 93 ALA A C 1
ATOM 749 O O . ALA A 1 93 ? -8.475 1.194 -7.631 1.00 82.12 93 ALA A O 1
ATOM 750 N N . GLU A 1 94 ? -7.591 3.052 -6.755 1.00 84.31 94 GLU A N 1
ATOM 751 C CA . GLU A 1 94 ? -6.245 2.814 -7.290 1.00 84.31 94 GLU A CA 1
ATOM 752 C C . GLU A 1 94 ? -5.549 1.655 -6.580 1.00 84.31 94 GLU A C 1
ATOM 754 O O . GLU A 1 94 ? -4.821 0.901 -7.217 1.00 84.31 94 GLU A O 1
ATOM 759 N N . SER A 1 95 ? -5.854 1.462 -5.296 1.00 87.38 95 SER A N 1
ATOM 760 C CA . SER A 1 95 ? -5.346 0.354 -4.482 1.00 87.38 95 SER A CA 1
ATOM 761 C C . SER A 1 95 ? -6.293 -0.844 -4.415 1.00 87.38 95 SER A C 1
ATOM 763 O O . SER A 1 95 ? -6.087 -1.753 -3.614 1.00 87.38 95 SER A O 1
ATOM 765 N N . MET A 1 96 ? -7.331 -0.892 -5.257 1.00 83.81 96 MET A N 1
ATOM 766 C CA . MET A 1 96 ? -8.320 -1.980 -5.246 1.00 83.81 96 MET A CA 1
ATOM 767 C C . MET A 1 96 ? -7.690 -3.364 -5.497 1.00 83.81 96 MET A C 1
ATOM 769 O O . MET A 1 96 ? -8.168 -4.370 -4.967 1.00 83.81 96 MET A O 1
ATOM 773 N N . PHE A 1 97 ? -6.618 -3.427 -6.294 1.00 88.19 97 PHE A N 1
ATOM 774 C CA . PHE A 1 97 ? -5.903 -4.670 -6.602 1.00 88.19 97 PHE A CA 1
ATOM 775 C C . PHE A 1 97 ? -4.675 -4.914 -5.713 1.00 88.19 97 PHE A C 1
ATOM 777 O O . PHE A 1 97 ? -4.009 -5.939 -5.871 1.00 88.19 97 PHE A O 1
ATOM 784 N N . ASP A 1 98 ? -4.395 -4.032 -4.752 1.00 90.81 98 ASP A N 1
ATOM 785 C CA . ASP A 1 98 ? -3.215 -4.142 -3.900 1.00 90.81 98 ASP A CA 1
ATOM 786 C C . ASP A 1 98 ? -3.454 -5.142 -2.774 1.00 90.81 98 ASP A C 1
ATOM 788 O O . ASP A 1 98 ? -4.263 -4.929 -1.868 1.00 90.81 98 ASP A O 1
ATOM 792 N N . LYS A 1 99 ? -2.721 -6.257 -2.810 1.00 88.88 99 LYS A N 1
ATOM 793 C CA . LYS A 1 99 ? -2.800 -7.303 -1.785 1.00 88.88 99 LYS A CA 1
ATOM 794 C C . LYS A 1 99 ? -1.401 -7.659 -1.284 1.00 88.88 99 LYS A C 1
ATOM 796 O O . LYS A 1 99 ? -0.636 -8.288 -2.021 1.00 88.88 99 LYS A O 1
ATOM 801 N N . PRO A 1 100 ? -1.006 -7.209 -0.076 1.00 93.88 100 PRO A N 1
ATOM 802 C CA . PRO A 1 100 ? -1.698 -6.231 0.788 1.00 93.88 100 PRO A CA 1
ATOM 803 C C . PRO A 1 100 ? -1.644 -4.786 0.243 1.00 93.88 100 PRO A C 1
ATOM 805 O O . PRO A 1 100 ? -0.832 -4.477 -0.622 1.00 93.88 100 PRO A O 1
ATOM 808 N N . PHE A 1 101 ? -2.453 -3.861 0.759 1.00 93.31 101 PHE A N 1
ATOM 809 C CA . PHE A 1 101 ? -2.330 -2.441 0.391 1.00 93.31 101 PHE A CA 1
ATOM 810 C C . PHE A 1 101 ? -0.905 -1.908 0.675 1.00 93.31 101 PHE A C 1
ATOM 812 O O . PHE A 1 101 ? -0.213 -2.429 1.549 1.00 93.31 101 PHE A O 1
ATOM 819 N N . GLN A 1 102 ? -0.434 -0.910 -0.080 1.00 94.12 102 GLN A N 1
ATOM 820 C CA . GLN A 1 102 ? 0.917 -0.324 0.067 1.00 94.12 102 GLN A CA 1
ATOM 821 C C . GLN A 1 102 ? 0.889 1.141 0.526 1.00 94.12 102 GLN A C 1
ATOM 823 O O . GLN A 1 102 ? 1.802 1.932 0.280 1.00 94.12 102 GLN A O 1
ATOM 828 N N . TRP A 1 103 ? -0.180 1.525 1.219 1.00 93.25 103 TRP A N 1
ATOM 829 C CA . TRP A 1 103 ? -0.246 2.833 1.859 1.00 93.25 103 TRP A CA 1
ATOM 830 C C . TRP A 1 103 ? 0.808 2.868 2.962 1.00 93.25 103 TRP A C 1
ATOM 832 O O . TRP A 1 103 ? 0.857 1.988 3.821 1.00 93.25 103 TRP A O 1
ATOM 842 N N . GLY A 1 104 ? 1.684 3.868 2.913 1.00 89.94 104 GLY A N 1
ATOM 843 C CA . GLY A 1 104 ? 2.752 3.988 3.899 1.00 89.94 104 GLY A CA 1
ATOM 844 C C . GLY A 1 104 ? 2.242 4.594 5.195 1.00 89.94 104 GLY A C 1
ATOM 845 O O . GLY A 1 104 ? 1.361 5.451 5.191 1.00 89.94 104 GLY A O 1
ATOM 846 N N . SER A 1 105 ? 2.857 4.195 6.301 1.00 91.88 105 SER A N 1
ATOM 847 C CA . SER A 1 105 ? 2.670 4.809 7.620 1.00 91.88 105 SER A CA 1
ATOM 848 C C . SER A 1 105 ? 3.752 5.845 7.948 1.00 91.88 105 SER A C 1
ATOM 850 O O . SER A 1 105 ? 3.615 6.609 8.902 1.00 91.88 105 SER A O 1
ATOM 852 N N . LYS A 1 106 ? 4.833 5.889 7.157 1.00 90.69 106 LYS A N 1
ATOM 853 C CA . LYS A 1 106 ? 5.990 6.766 7.354 1.00 90.69 106 LYS A CA 1
ATOM 854 C C . LYS A 1 106 ? 6.534 7.259 6.013 1.00 90.69 106 LYS A C 1
ATOM 856 O O . LYS A 1 106 ? 6.431 6.576 4.998 1.00 90.69 106 LYS A O 1
ATOM 861 N N . ARG A 1 107 ? 7.135 8.452 6.027 1.00 92.31 107 ARG A N 1
ATOM 862 C CA . ARG A 1 107 ? 7.827 9.064 4.884 1.00 92.31 107 ARG A CA 1
ATOM 863 C C . ARG A 1 107 ? 9.224 9.509 5.291 1.00 92.31 107 ARG A C 1
ATOM 865 O O . ARG A 1 107 ? 9.428 10.635 5.733 1.00 92.31 107 ARG A O 1
ATOM 872 N N . THR A 1 108 ? 10.170 8.587 5.181 1.00 94.81 108 THR A N 1
ATOM 873 C CA . THR A 1 108 ? 11.605 8.900 5.238 1.00 94.81 108 THR A CA 1
ATOM 874 C C . THR A 1 108 ? 12.098 9.317 3.854 1.00 94.81 108 THR A C 1
ATOM 876 O O . THR A 1 108 ? 12.890 10.247 3.738 1.00 94.81 108 THR A O 1
ATOM 879 N N . GLY A 1 109 ? 11.585 8.664 2.810 1.00 94.75 109 GLY A N 1
ATOM 880 C CA . GLY A 1 109 ? 11.686 9.107 1.427 1.00 94.75 109 GLY A CA 1
ATOM 881 C C . GLY A 1 109 ? 10.368 9.711 0.914 1.00 94.75 109 GLY A C 1
ATOM 882 O O . GLY A 1 109 ? 9.360 9.717 1.629 1.00 94.75 109 GLY A O 1
ATOM 883 N N . PRO A 1 110 ? 10.359 10.231 -0.327 1.00 94.50 110 PRO A N 1
ATOM 884 C CA . PRO A 1 110 ? 9.166 10.803 -0.955 1.00 94.50 110 PRO A CA 1
ATOM 885 C C . PRO A 1 110 ? 8.040 9.776 -1.167 1.00 94.50 110 PRO A C 1
ATOM 887 O O . PRO A 1 110 ? 8.298 8.575 -1.244 1.00 94.50 110 PRO A O 1
ATOM 890 N N . ASP A 1 111 ? 6.798 10.246 -1.318 1.00 95.69 111 ASP A N 1
ATOM 891 C CA . ASP A 1 111 ? 5.671 9.392 -1.726 1.00 95.69 111 ASP A CA 1
ATOM 892 C C . ASP A 1 111 ? 5.857 8.884 -3.172 1.00 95.69 111 ASP A C 1
ATOM 894 O O . ASP A 1 111 ? 6.334 9.618 -4.043 1.00 95.69 111 ASP A O 1
ATOM 898 N N . LEU A 1 112 ? 5.495 7.622 -3.421 1.00 95.81 112 LEU A N 1
ATOM 899 C CA . LEU A 1 112 ? 5.699 6.919 -4.690 1.00 95.81 112 LEU A CA 1
ATOM 900 C C . LEU A 1 112 ? 4.404 6.620 -5.459 1.00 95.81 112 LEU A C 1
ATOM 902 O O . LEU A 1 112 ? 4.473 6.007 -6.524 1.00 95.81 112 LEU A O 1
ATOM 906 N N . ALA A 1 113 ? 3.228 7.053 -4.992 1.00 92.00 113 ALA A N 1
ATOM 907 C CA . ALA A 1 113 ? 1.951 6.761 -5.658 1.00 92.00 113 ALA A CA 1
ATOM 908 C C . ALA A 1 113 ? 1.890 7.286 -7.107 1.00 92.00 113 ALA A C 1
ATOM 910 O O . ALA A 1 113 ? 1.147 6.765 -7.936 1.00 92.00 113 ALA A O 1
ATOM 911 N N . ARG A 1 114 ? 2.679 8.323 -7.422 1.00 91.12 114 ARG A N 1
ATOM 912 C CA . ARG A 1 114 ? 2.673 9.045 -8.707 1.00 91.12 114 ARG A CA 1
ATOM 913 C C . ARG A 1 114 ? 4.058 9.152 -9.351 1.00 91.12 114 ARG A C 1
ATOM 915 O O . ARG A 1 114 ? 4.361 10.124 -10.035 1.00 91.12 114 ARG A O 1
ATOM 922 N N . VAL A 1 115 ? 4.924 8.163 -9.135 1.00 91.06 115 VAL A N 1
ATOM 923 C CA . VAL A 1 115 ? 6.277 8.156 -9.729 1.00 91.06 115 VAL A CA 1
ATOM 924 C C . VAL A 1 115 ? 6.292 7.713 -11.202 1.00 91.06 115 VAL A C 1
ATOM 926 O O . VAL A 1 115 ? 7.278 7.924 -11.908 1.00 91.06 115 VAL A O 1
ATOM 929 N N . GLY A 1 116 ? 5.196 7.118 -11.686 1.00 83.44 116 GLY A N 1
ATOM 930 C CA . GLY A 1 116 ? 5.085 6.588 -13.045 1.00 83.44 116 GLY A CA 1
ATOM 931 C C . GLY A 1 116 ? 5.387 7.639 -14.116 1.00 83.44 116 GLY A C 1
ATOM 932 O O . GLY A 1 116 ? 4.696 8.649 -14.215 1.00 83.44 116 GLY A O 1
ATOM 933 N N . GLY A 1 117 ? 6.428 7.399 -14.917 1.00 81.88 117 GLY A N 1
ATOM 934 C CA . GLY A 1 117 ? 6.855 8.292 -16.000 1.00 81.88 117 GLY A CA 1
ATOM 935 C C . GLY A 1 117 ? 7.567 9.576 -15.559 1.00 81.88 117 GLY A C 1
ATOM 936 O O . GLY A 1 117 ? 7.948 10.362 -16.420 1.00 81.88 117 GLY A O 1
ATOM 937 N N . LYS A 1 118 ? 7.772 9.800 -14.251 1.00 87.50 118 LYS A N 1
ATOM 938 C CA . LYS A 1 118 ? 8.481 10.983 -13.729 1.00 87.50 118 LYS A CA 1
ATOM 939 C C . LYS A 1 118 ? 10.001 10.889 -13.904 1.00 87.50 118 LYS A C 1
ATOM 941 O O . LYS A 1 118 ? 10.656 11.908 -14.094 1.00 87.50 118 LYS A O 1
ATOM 946 N N . TYR A 1 119 ? 10.542 9.675 -13.845 1.00 88.19 119 TYR A N 1
ATOM 947 C CA . TYR A 1 119 ? 11.963 9.372 -14.023 1.00 88.19 119 TYR A CA 1
ATOM 948 C C . TYR A 1 119 ? 12.129 8.288 -15.091 1.00 88.19 119 TYR A C 1
ATOM 950 O O . TYR A 1 119 ? 11.221 7.476 -15.282 1.00 88.19 119 TYR A O 1
ATOM 958 N N . SER A 1 120 ? 13.269 8.277 -15.785 1.00 91.06 120 SER A N 1
ATOM 959 C CA . SER A 1 120 ? 13.602 7.218 -16.742 1.00 91.06 120 SER A CA 1
ATOM 960 C C . SER A 1 120 ? 13.952 5.910 -16.027 1.00 91.06 120 SER A C 1
ATOM 962 O O . SER A 1 120 ? 14.374 5.919 -14.869 1.00 91.06 120 SER A O 1
ATOM 964 N N . ASP A 1 121 ? 13.822 4.787 -16.733 1.00 88.19 121 ASP A N 1
ATOM 965 C CA . ASP A 1 121 ? 14.170 3.466 -16.193 1.00 88.19 121 ASP A CA 1
ATOM 966 C C . ASP A 1 121 ? 15.662 3.395 -15.810 1.00 88.19 121 ASP A C 1
ATOM 968 O O . ASP A 1 121 ? 16.008 2.851 -14.765 1.00 88.19 121 ASP A O 1
ATOM 972 N N . GLU A 1 122 ? 16.536 4.046 -16.587 1.00 90.19 122 GLU A N 1
ATOM 973 C CA . GLU A 1 122 ? 17.968 4.169 -16.274 1.00 90.19 122 GLU A CA 1
ATOM 974 C C . GLU A 1 122 ? 18.213 4.963 -14.983 1.00 90.19 122 GLU A C 1
ATOM 976 O O . GLU A 1 122 ? 19.015 4.559 -14.143 1.00 90.19 122 GLU A O 1
ATOM 981 N N . TRP A 1 123 ? 17.482 6.067 -14.776 1.00 92.94 123 TRP A N 1
ATOM 982 C CA . TRP A 1 123 ? 17.569 6.826 -13.527 1.00 92.94 123 TRP A CA 1
ATOM 983 C C . TRP A 1 123 ? 17.146 5.959 -12.339 1.00 92.94 123 TRP A C 1
ATOM 985 O O . TRP A 1 123 ? 17.819 5.965 -11.312 1.00 92.94 123 TRP A O 1
ATOM 995 N N . GLN A 1 124 ? 16.064 5.183 -12.482 1.00 93.06 124 GLN A N 1
ATOM 996 C CA . GLN A 1 124 ? 15.593 4.279 -11.428 1.00 93.06 124 GLN A CA 1
ATOM 997 C C . GLN A 1 124 ? 16.621 3.190 -11.121 1.00 93.06 124 GLN A C 1
ATOM 999 O O . GLN A 1 124 ? 16.893 2.929 -9.951 1.00 93.06 124 GLN A O 1
ATOM 1004 N N . LEU A 1 125 ? 17.229 2.592 -12.149 1.00 92.44 125 LEU A N 1
ATOM 1005 C CA . LEU A 1 125 ? 18.275 1.585 -11.989 1.00 92.44 125 LEU A CA 1
ATOM 1006 C C . LEU A 1 125 ? 19.478 2.150 -11.226 1.00 92.44 125 LEU A C 1
ATOM 1008 O O . LEU A 1 125 ? 19.881 1.586 -10.209 1.00 92.44 125 LEU A O 1
ATOM 1012 N N . GLN A 1 126 ? 20.019 3.286 -11.667 1.00 95.56 126 GLN A N 1
ATOM 1013 C CA . GLN A 1 126 ? 21.163 3.931 -11.016 1.00 95.56 126 GLN A CA 1
ATOM 1014 C C . GLN A 1 126 ? 20.837 4.367 -9.584 1.00 95.56 126 GLN A C 1
ATOM 1016 O O . GLN A 1 126 ? 21.630 4.130 -8.667 1.00 95.56 126 GLN A O 1
ATOM 1021 N N . HIS A 1 127 ? 19.650 4.944 -9.374 1.00 96.38 127 HIS A N 1
ATOM 1022 C CA . HIS A 1 127 ? 19.182 5.351 -8.055 1.00 96.38 127 HIS A CA 1
ATOM 1023 C C . HIS A 1 127 ? 19.045 4.149 -7.120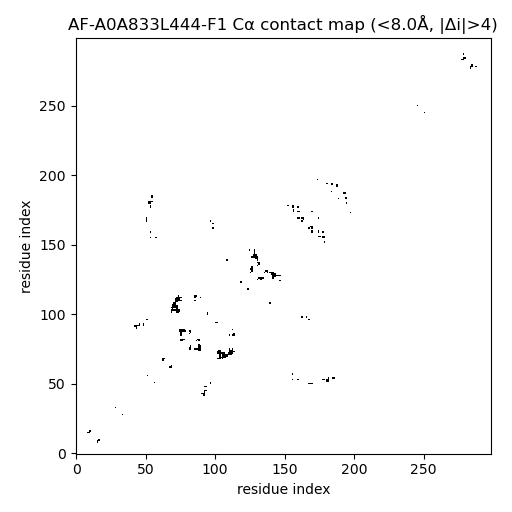 1.00 96.38 127 HIS A C 1
ATOM 1025 O O . HIS A 1 127 ? 19.500 4.222 -5.987 1.00 96.38 127 HIS A O 1
ATOM 1031 N N . LEU A 1 128 ? 18.483 3.026 -7.575 1.00 96.12 128 LEU A N 1
ATOM 1032 C CA . LEU A 1 128 ? 18.368 1.819 -6.757 1.00 96.12 128 LEU A CA 1
ATOM 1033 C C . LEU A 1 128 ? 19.733 1.196 -6.461 1.00 96.12 128 LEU A C 1
ATOM 1035 O O . LEU A 1 128 ? 19.966 0.792 -5.327 1.00 96.12 128 LEU A O 1
ATOM 1039 N N . VAL A 1 129 ? 20.652 1.147 -7.428 1.00 96.56 129 VAL A N 1
ATOM 1040 C CA . VAL A 1 129 ? 22.000 0.590 -7.227 1.00 96.56 129 VAL A CA 1
ATOM 1041 C C . VAL A 1 129 ? 22.782 1.407 -6.198 1.00 96.56 129 VAL A C 1
ATOM 1043 O O . VAL A 1 129 ? 23.330 0.842 -5.248 1.00 96.56 129 VAL A O 1
ATOM 1046 N N . ASN A 1 130 ? 22.826 2.731 -6.362 1.00 97.25 130 ASN A N 1
ATOM 1047 C CA . ASN A 1 130 ? 23.461 3.628 -5.406 1.00 97.25 130 ASN A CA 1
ATOM 1048 C C . ASN A 1 130 ? 22.780 5.011 -5.392 1.00 97.25 130 ASN A C 1
ATOM 1050 O O . ASN A 1 130 ? 23.177 5.897 -6.159 1.00 97.25 130 ASN A O 1
ATOM 1054 N N . PRO A 1 131 ? 21.845 5.256 -4.453 1.00 97.31 131 PRO A N 1
ATOM 1055 C CA . PRO A 1 131 ? 21.083 6.504 -4.392 1.00 97.31 131 PRO A CA 1
ATOM 1056 C C . PRO A 1 131 ? 21.949 7.763 -4.273 1.00 97.31 131 PRO A C 1
ATOM 1058 O O . PRO A 1 131 ? 21.562 8.827 -4.752 1.00 97.31 131 PRO A O 1
ATOM 1061 N N . ARG A 1 132 ? 23.138 7.649 -3.661 1.00 97.75 132 ARG A N 1
ATOM 1062 C CA . ARG A 1 132 ? 24.034 8.785 -3.387 1.00 97.75 132 ARG A CA 1
ATOM 1063 C C . ARG A 1 132 ? 24.744 9.307 -4.629 1.00 97.75 132 ARG A C 1
ATOM 1065 O O . ARG A 1 132 ? 25.244 10.425 -4.604 1.00 97.75 132 ARG A O 1
ATOM 1072 N N . THR A 1 133 ? 24.770 8.532 -5.712 1.00 95.50 133 THR A N 1
ATOM 1073 C CA . THR A 1 133 ? 25.352 8.979 -6.988 1.00 95.50 133 THR A CA 1
ATOM 1074 C C . THR A 1 133 ? 24.501 10.052 -7.659 1.00 95.50 133 THR A C 1
ATOM 1076 O O . THR A 1 133 ? 25.041 10.984 -8.242 1.00 95.50 133 THR A O 1
ATOM 1079 N N . LEU A 1 134 ? 23.175 9.948 -7.530 1.00 94.88 134 LEU A N 1
ATOM 1080 C CA . LEU A 1 134 ? 22.216 10.882 -8.122 1.00 94.88 134 LEU A CA 1
ATOM 1081 C C . LEU A 1 134 ? 21.704 11.909 -7.111 1.00 94.88 134 LEU A C 1
ATOM 1083 O O . LEU A 1 134 ? 21.427 13.052 -7.465 1.00 94.88 134 LEU A O 1
ATOM 1087 N N . VAL A 1 135 ? 21.578 11.510 -5.845 1.00 96.38 135 VAL A N 1
ATOM 1088 C CA . VAL A 1 135 ? 21.116 12.362 -4.747 1.00 96.38 135 VAL A CA 1
ATOM 1089 C C . VAL A 1 135 ? 22.118 12.233 -3.594 1.00 96.38 135 VAL A C 1
ATOM 1091 O O . VAL A 1 135 ? 21.932 11.380 -2.725 1.00 96.38 135 VAL A O 1
ATOM 1094 N N . PRO A 1 136 ? 23.173 13.070 -3.537 1.00 96.44 136 PRO A N 1
ATOM 1095 C CA . PRO A 1 136 ? 24.252 12.939 -2.547 1.00 96.44 136 PRO A CA 1
ATOM 1096 C C . PRO A 1 136 ? 23.778 12.916 -1.089 1.00 96.44 136 PRO A C 1
ATOM 1098 O O . PRO A 1 136 ? 24.358 12.232 -0.254 1.00 96.44 136 PRO A O 1
ATOM 1101 N N . GLN A 1 137 ? 22.678 13.615 -0.800 1.00 96.69 137 GLN A N 1
ATOM 1102 C CA . GLN A 1 137 ? 22.069 13.706 0.531 1.00 96.69 137 GLN A CA 1
ATOM 1103 C C . GLN A 1 137 ? 21.112 12.538 0.849 1.00 96.69 137 GLN A C 1
ATOM 1105 O O . GLN A 1 137 ? 20.406 12.566 1.856 1.00 96.69 137 GLN A O 1
ATOM 1110 N N . SER A 1 138 ? 21.017 11.525 -0.020 1.00 96.06 138 SER A N 1
ATOM 1111 C CA . SER A 1 138 ? 20.080 10.418 0.163 1.00 96.06 138 SER A CA 1
ATOM 1112 C C . SER A 1 138 ? 20.470 9.533 1.343 1.00 96.06 138 SER A C 1
ATOM 1114 O O . SER A 1 138 ? 21.599 9.050 1.460 1.00 96.06 138 SER A O 1
ATOM 1116 N N . ILE A 1 139 ? 19.489 9.244 2.191 1.00 96.38 139 ILE A N 1
ATOM 1117 C CA . ILE A 1 139 ? 19.600 8.273 3.284 1.00 96.38 139 ILE A CA 1
ATOM 1118 C C . ILE A 1 139 ? 19.074 6.882 2.893 1.00 96.38 139 ILE A C 1
ATOM 1120 O O . ILE A 1 139 ? 19.211 5.941 3.670 1.00 96.38 139 ILE A O 1
ATOM 1124 N N . MET A 1 140 ? 18.532 6.723 1.679 1.00 97.56 140 MET A N 1
ATOM 1125 C CA . MET A 1 140 ? 18.016 5.448 1.172 1.00 97.56 140 MET A CA 1
ATOM 1126 C C . MET A 1 140 ? 19.142 4.406 1.040 1.00 97.56 140 MET A C 1
ATOM 1128 O O . MET A 1 140 ? 20.187 4.733 0.483 1.00 97.56 140 MET A O 1
ATOM 1132 N N . PRO A 1 141 ? 18.980 3.156 1.508 1.00 97.44 141 PRO A N 1
ATOM 1133 C CA . PRO A 1 141 ? 19.953 2.086 1.270 1.00 97.44 141 PRO A CA 1
ATOM 1134 C C . PRO A 1 141 ? 20.201 1.833 -0.226 1.00 97.44 141 PRO A C 1
ATOM 1136 O O . PRO A 1 141 ? 19.317 2.041 -1.051 1.00 97.44 141 PRO A O 1
ATOM 1139 N N . GLY A 1 142 ? 21.409 1.389 -0.578 1.00 96.44 142 GLY A N 1
ATOM 1140 C CA . GLY A 1 142 ? 21.687 0.908 -1.932 1.00 96.44 142 GLY A CA 1
ATOM 1141 C C . GLY A 1 142 ? 21.225 -0.537 -2.097 1.00 96.44 142 GLY A C 1
ATOM 1142 O O . GLY A 1 142 ? 21.462 -1.365 -1.220 1.00 96.44 142 GLY A O 1
ATOM 1143 N N . TYR A 1 143 ? 20.632 -0.842 -3.245 1.00 96.06 143 TYR A N 1
ATOM 1144 C CA . TYR A 1 143 ? 20.140 -2.158 -3.650 1.00 96.06 143 TYR A CA 1
ATOM 1145 C C . TYR A 1 143 ? 20.900 -2.710 -4.879 1.00 96.06 143 TYR A C 1
ATOM 1147 O O . TYR A 1 143 ? 20.279 -3.160 -5.845 1.00 96.06 143 TYR A O 1
ATOM 1155 N N . PRO A 1 144 ? 22.252 -2.724 -4.888 1.00 95.75 144 PRO A N 1
ATOM 1156 C CA . PRO A 1 144 ? 23.043 -3.140 -6.052 1.00 95.75 144 PRO A CA 1
ATOM 1157 C C . PRO A 1 144 ? 22.890 -4.626 -6.402 1.00 95.75 144 PRO A C 1
ATOM 1159 O O . PRO A 1 144 ? 23.327 -5.059 -7.460 1.00 95.75 144 PRO A O 1
ATOM 1162 N N . PHE A 1 145 ? 22.310 -5.432 -5.515 1.00 93.44 145 PHE A N 1
ATOM 1163 C CA . PHE A 1 145 ? 22.024 -6.839 -5.782 1.00 93.44 145 PHE A CA 1
ATOM 1164 C C . PHE A 1 145 ? 20.816 -7.026 -6.709 1.00 93.44 145 PHE A C 1
ATOM 1166 O O . PHE A 1 145 ? 20.739 -8.047 -7.382 1.00 93.44 145 PHE A O 1
ATOM 1173 N N . LEU A 1 146 ? 19.906 -6.047 -6.809 1.00 90.88 146 LEU A N 1
ATOM 1174 C CA . LEU A 1 146 ? 18.757 -6.133 -7.718 1.00 90.88 146 LEU A CA 1
ATOM 1175 C C . LEU A 1 146 ? 19.172 -6.150 -9.194 1.00 90.88 146 LEU A C 1
ATOM 1177 O O . LEU A 1 146 ? 18.453 -6.715 -10.006 1.00 90.88 146 LEU A O 1
ATOM 1181 N N . SER A 1 147 ? 20.326 -5.571 -9.541 1.00 89.06 147 SER A N 1
ATOM 1182 C CA . SER A 1 147 ? 20.871 -5.630 -10.904 1.00 89.06 147 SER A CA 1
ATOM 1183 C C . SER A 1 147 ? 21.703 -6.884 -11.181 1.00 89.06 147 SER A C 1
ATOM 1185 O O . SER A 1 147 ? 22.032 -7.151 -12.333 1.00 89.06 147 SER A O 1
ATOM 1187 N N . LYS A 1 148 ? 22.068 -7.642 -10.141 1.00 89.62 148 LYS A N 1
ATOM 1188 C CA . LYS A 1 148 ? 22.905 -8.848 -10.247 1.00 89.62 148 LYS A CA 1
ATOM 1189 C C . LYS A 1 148 ? 22.092 -10.134 -10.182 1.00 89.62 148 LYS A C 1
ATOM 1191 O O . LYS A 1 148 ? 22.499 -11.138 -10.752 1.00 89.62 148 LYS A O 1
ATOM 1196 N N . ASN A 1 149 ? 20.984 -10.107 -9.450 1.00 88.62 149 ASN A N 1
ATOM 1197 C CA . ASN A 1 149 ? 20.162 -11.280 -9.208 1.00 88.62 149 ASN A CA 1
ATOM 1198 C C . ASN A 1 149 ? 19.133 -11.448 -10.323 1.00 88.62 149 ASN A C 1
ATOM 1200 O O . ASN A 1 149 ? 18.426 -10.505 -10.677 1.00 88.62 149 ASN A O 1
ATOM 1204 N N . GLU A 1 150 ? 19.006 -12.671 -10.824 1.00 87.44 150 GLU A N 1
ATOM 1205 C CA . GLU A 1 150 ? 17.947 -13.020 -11.764 1.00 87.44 150 GLU A CA 1
ATOM 1206 C C . GLU A 1 150 ? 16.597 -13.147 -11.048 1.00 87.44 150 GLU A C 1
ATOM 1208 O O . GLU A 1 150 ? 16.512 -13.505 -9.869 1.00 87.44 150 GLU A O 1
ATOM 1213 N N . LEU A 1 151 ? 15.521 -12.826 -11.769 1.00 85.94 151 LEU A N 1
ATOM 1214 C CA . LEU A 1 151 ? 14.167 -12.936 -11.245 1.00 85.94 151 LEU A CA 1
ATOM 1215 C C . LEU A 1 151 ? 13.728 -14.403 -11.216 1.00 85.94 151 LEU A C 1
ATOM 1217 O O . LEU A 1 151 ? 13.704 -15.061 -12.256 1.00 85.94 151 LEU A O 1
ATOM 1221 N N . ASP A 1 152 ? 13.284 -14.882 -10.054 1.00 83.50 152 ASP A N 1
ATOM 1222 C CA . ASP A 1 152 ? 12.586 -16.163 -9.971 1.00 83.50 152 ASP A CA 1
ATOM 1223 C C . ASP A 1 152 ? 11.187 -16.044 -10.593 1.00 83.50 152 ASP A C 1
ATOM 1225 O O . ASP A 1 152 ? 10.362 -15.213 -10.202 1.00 83.50 152 ASP A O 1
ATOM 1229 N N . THR A 1 153 ? 10.935 -16.879 -11.598 1.00 84.44 153 THR A N 1
ATOM 1230 C CA . THR A 1 153 ? 9.694 -16.882 -12.379 1.00 84.44 153 THR A CA 1
ATOM 1231 C C . THR A 1 153 ? 8.842 -18.123 -12.142 1.00 84.44 153 THR A C 1
ATOM 1233 O O . THR A 1 153 ? 7.740 -18.192 -12.689 1.00 84.44 153 THR A O 1
ATOM 1236 N N . ALA A 1 154 ? 9.304 -19.080 -11.329 1.00 86.94 154 ALA A N 1
ATOM 1237 C CA . ALA A 1 154 ? 8.649 -20.375 -11.159 1.00 86.94 154 ALA A CA 1
ATOM 1238 C C . ALA A 1 154 ? 7.202 -20.232 -10.653 1.00 86.94 154 ALA A C 1
ATOM 1240 O O . ALA A 1 154 ? 6.286 -20.866 -11.178 1.00 86.94 154 ALA A O 1
ATOM 1241 N N . ASP A 1 155 ? 6.979 -19.323 -9.702 1.00 91.31 155 ASP A N 1
ATOM 1242 C CA . ASP A 1 155 ? 5.694 -19.167 -9.015 1.00 91.31 155 ASP A CA 1
ATOM 1243 C C . ASP A 1 155 ? 4.783 -18.072 -9.576 1.00 91.31 155 ASP A C 1
ATOM 1245 O O . ASP A 1 155 ? 3.704 -17.820 -9.032 1.00 91.31 155 ASP A O 1
ATOM 1249 N N . ILE A 1 156 ? 5.138 -17.427 -10.692 1.00 90.94 156 ILE A N 1
ATOM 1250 C CA . ILE A 1 156 ? 4.346 -16.289 -11.182 1.00 90.94 156 ILE A CA 1
ATOM 1251 C C . ILE A 1 156 ? 2.897 -16.675 -11.517 1.00 90.94 156 ILE A C 1
ATOM 1253 O O . ILE A 1 156 ? 1.961 -15.933 -11.218 1.00 90.94 156 ILE A O 1
ATOM 1257 N N . VAL A 1 157 ? 2.685 -17.879 -12.057 1.00 94.25 157 VAL A N 1
ATOM 1258 C CA . VAL A 1 157 ? 1.345 -18.425 -12.326 1.00 94.25 157 VAL A CA 1
ATOM 1259 C C . VAL A 1 157 ? 0.557 -18.594 -11.024 1.00 94.25 157 VAL A C 1
ATOM 1261 O O . VAL A 1 157 ? -0.625 -18.247 -10.964 1.00 94.25 157 VAL A O 1
ATOM 1264 N N . ASN A 1 158 ? 1.208 -19.093 -9.969 1.00 95.62 158 ASN A N 1
ATOM 1265 C CA . ASN A 1 158 ? 0.599 -19.271 -8.652 1.00 95.62 158 ASN A CA 1
ATOM 1266 C C . ASN A 1 158 ? 0.252 -17.917 -8.019 1.00 95.62 158 ASN A C 1
ATOM 1268 O O . ASN A 1 158 ? -0.842 -17.765 -7.474 1.00 95.62 158 ASN A O 1
ATOM 1272 N N . HIS A 1 159 ? 1.104 -16.900 -8.179 1.00 94.00 159 HIS A N 1
ATOM 1273 C CA . HIS A 1 159 ? 0.822 -15.540 -7.718 1.00 94.00 159 HIS A CA 1
ATOM 1274 C C . HIS A 1 159 ? -0.417 -14.936 -8.391 1.00 94.00 159 HIS A C 1
ATOM 1276 O O . HIS A 1 159 ? -1.259 -14.344 -7.709 1.00 94.00 159 HIS A O 1
ATOM 1282 N N . LEU A 1 160 ? -0.575 -15.101 -9.708 1.00 94.25 160 LEU A N 1
ATOM 1283 C CA . LEU A 1 160 ? -1.758 -14.605 -10.420 1.00 94.25 160 LEU A CA 1
ATOM 1284 C C . LEU A 1 160 ? -3.027 -15.349 -9.980 1.00 94.25 160 LEU A C 1
ATOM 1286 O O . LEU A 1 160 ? -4.049 -14.711 -9.720 1.00 94.25 160 LEU A O 1
ATOM 1290 N N . LYS A 1 161 ? -2.958 -16.680 -9.828 1.00 96.25 161 LYS A N 1
ATOM 1291 C CA . LYS A 1 161 ? -4.070 -17.494 -9.303 1.00 96.25 161 LYS A CA 1
ATOM 1292 C C . LYS A 1 161 ? -4.481 -17.055 -7.896 1.00 96.25 161 LYS A C 1
ATOM 1294 O O . LYS A 1 161 ? -5.668 -16.850 -7.652 1.00 96.25 161 LYS A O 1
ATOM 1299 N N . ALA A 1 162 ? -3.520 -16.844 -6.997 1.00 95.94 162 ALA A N 1
ATOM 1300 C CA . ALA A 1 162 ? -3.782 -16.378 -5.636 1.00 95.94 162 ALA A CA 1
ATOM 1301 C C . ALA A 1 162 ? -4.450 -14.992 -5.619 1.00 95.94 162 ALA A C 1
ATOM 1303 O O . ALA A 1 162 ? -5.431 -14.773 -4.910 1.00 95.94 162 ALA A O 1
ATOM 1304 N N . ASN A 1 163 ? -3.987 -14.064 -6.459 1.00 94.00 163 ASN A N 1
ATOM 1305 C CA . ASN A 1 163 ? -4.617 -12.750 -6.579 1.00 94.00 163 ASN A CA 1
ATOM 1306 C C . ASN A 1 163 ? -6.029 -12.831 -7.182 1.00 94.00 163 ASN A C 1
ATOM 1308 O O . ASN A 1 163 ? -6.913 -12.084 -6.756 1.00 94.00 163 ASN A O 1
ATOM 1312 N N . ARG A 1 164 ? -6.277 -13.761 -8.116 1.00 93.75 164 ARG A N 1
ATOM 1313 C CA . ARG A 1 164 ? -7.623 -14.014 -8.656 1.00 93.75 164 ARG A CA 1
ATOM 1314 C C . ARG A 1 164 ? -8.591 -14.503 -7.579 1.00 93.75 164 ARG A C 1
ATOM 1316 O O . ARG A 1 164 ? -9.718 -14.021 -7.536 1.00 93.75 164 ARG A O 1
ATOM 1323 N N . ILE A 1 165 ? -8.146 -15.379 -6.673 1.00 94.44 165 ILE A N 1
ATOM 1324 C CA . ILE A 1 165 ? -8.930 -15.778 -5.485 1.00 94.44 165 ILE A CA 1
ATOM 1325 C C . ILE A 1 165 ? -9.275 -14.546 -4.634 1.00 94.44 165 ILE A C 1
ATOM 1327 O O . ILE A 1 165 ? -10.394 -14.417 -4.148 1.00 94.44 165 ILE A O 1
ATOM 1331 N N . GLY A 1 166 ? -8.350 -13.590 -4.529 1.00 87.69 166 GLY A N 1
ATOM 1332 C CA . GLY A 1 166 ? -8.569 -12.294 -3.883 1.00 87.69 166 GLY A CA 1
ATOM 1333 C C . GLY A 1 166 ? -9.495 -11.320 -4.631 1.00 87.69 166 GLY A C 1
ATOM 1334 O O . GLY A 1 166 ? -9.567 -10.161 -4.227 1.00 87.69 166 GLY A O 1
ATOM 1335 N N . ALA A 1 167 ? -10.186 -11.749 -5.691 1.00 86.69 167 ALA A N 1
ATOM 1336 C CA . ALA A 1 167 ? -11.048 -10.936 -6.555 1.00 86.69 167 ALA A CA 1
ATOM 1337 C C . ALA A 1 167 ? -10.322 -9.933 -7.478 1.00 86.69 167 ALA A C 1
ATOM 1339 O O . ALA A 1 167 ? -10.930 -8.971 -7.949 1.00 86.69 167 ALA A O 1
ATOM 1340 N N . VAL A 1 168 ? -9.040 -10.157 -7.792 1.00 89.88 168 VAL A N 1
ATOM 1341 C CA . VAL A 1 168 ? -8.368 -9.437 -8.890 1.00 89.88 168 VAL A CA 1
ATOM 1342 C C . VAL A 1 168 ? -8.801 -10.052 -10.235 1.00 89.88 168 VAL A C 1
ATOM 1344 O O . VAL A 1 168 ? -8.727 -11.274 -10.384 1.00 89.88 168 VAL A O 1
ATOM 1347 N N . PRO A 1 169 ? -9.241 -9.262 -11.233 1.00 90.38 169 PRO A N 1
ATOM 1348 C CA . PRO A 1 169 ? -9.851 -9.771 -12.463 1.00 90.38 169 PRO A CA 1
ATOM 1349 C C . PRO A 1 169 ? -8.813 -10.270 -13.487 1.00 90.38 169 PRO A C 1
ATOM 1351 O O . PRO A 1 169 ? -8.744 -9.774 -14.609 1.00 90.38 169 PRO A O 1
ATOM 1354 N N . TYR A 1 170 ? -7.997 -11.259 -13.114 1.00 92.06 170 TYR A N 1
ATOM 1355 C CA . TYR A 1 170 ? -7.167 -12.007 -14.064 1.00 92.06 170 TYR A CA 1
ATOM 1356 C C . TYR A 1 170 ? -8.026 -13.001 -14.853 1.00 92.06 170 TYR A C 1
ATOM 1358 O O . TYR A 1 170 ? -8.777 -13.781 -14.262 1.00 92.06 170 TYR A O 1
ATOM 1366 N N . THR A 1 171 ? -7.898 -13.001 -16.180 1.00 93.00 171 THR A N 1
ATOM 1367 C CA . THR A 1 171 ? -8.560 -13.988 -17.045 1.00 93.00 171 THR A CA 1
ATOM 1368 C C . THR A 1 171 ? -7.783 -15.306 -17.072 1.00 93.00 171 THR A C 1
ATOM 1370 O O . THR A 1 171 ? -6.594 -15.352 -16.744 1.00 93.00 171 THR A O 1
ATOM 1373 N N . ASP A 1 172 ? -8.438 -16.391 -17.491 1.00 93.50 172 ASP A N 1
ATOM 1374 C CA . ASP A 1 172 ? -7.776 -17.686 -17.696 1.00 93.50 172 ASP A CA 1
ATOM 1375 C C . ASP A 1 172 ? -6.634 -17.589 -18.715 1.00 93.50 172 ASP A C 1
ATOM 1377 O O . ASP A 1 172 ? -5.574 -18.181 -18.520 1.00 93.50 172 ASP A O 1
ATOM 1381 N N . GLU A 1 173 ? -6.804 -16.758 -19.744 1.00 92.44 173 GLU A N 1
ATOM 1382 C CA . GLU A 1 173 ? -5.764 -16.482 -20.732 1.00 92.44 173 GLU A CA 1
ATOM 1383 C C . GLU A 1 173 ? -4.559 -15.753 -20.120 1.00 92.44 173 GLU A C 1
ATOM 1385 O O . GLU A 1 173 ? -3.422 -16.143 -20.381 1.00 92.44 173 GLU A O 1
ATOM 1390 N N . MET A 1 174 ? -4.779 -14.738 -19.274 1.00 89.94 174 MET A N 1
ATOM 1391 C CA . MET A 1 174 ? -3.687 -14.031 -18.588 1.00 89.94 174 MET A CA 1
ATOM 1392 C C . MET A 1 174 ? -2.877 -14.981 -17.699 1.00 89.94 174 MET A C 1
ATOM 1394 O O . MET A 1 174 ? -1.658 -14.867 -17.618 1.00 89.94 174 MET A O 1
ATOM 1398 N N . ILE A 1 175 ? -3.544 -15.931 -17.038 1.00 92.75 175 ILE A N 1
ATOM 1399 C CA . ILE A 1 175 ? -2.882 -16.930 -16.189 1.00 92.75 175 ILE A CA 1
ATOM 1400 C C . ILE A 1 175 ? -2.113 -17.940 -17.047 1.00 92.75 175 ILE A C 1
ATOM 1402 O O . ILE A 1 175 ? -0.963 -18.247 -16.734 1.00 92.75 175 ILE A O 1
ATOM 1406 N N . ALA A 1 176 ? -2.716 -18.434 -18.131 1.00 92.38 176 ALA A N 1
ATOM 1407 C CA . ALA A 1 176 ? -2.078 -19.383 -19.042 1.00 92.38 176 ALA A CA 1
ATOM 1408 C C . ALA A 1 176 ? -0.842 -18.781 -19.733 1.00 92.38 176 ALA A C 1
ATOM 1410 O O . ALA A 1 176 ? 0.173 -19.458 -19.890 1.00 92.38 176 ALA A O 1
ATOM 1411 N N . ASN A 1 177 ? -0.900 -17.496 -20.094 1.00 91.75 177 ASN A N 1
ATOM 1412 C CA . ASN A 1 177 ? 0.184 -16.790 -20.774 1.00 91.75 177 ASN A CA 1
ATOM 1413 C C . ASN A 1 177 ? 1.178 -16.104 -19.826 1.00 91.75 177 ASN A C 1
ATOM 1415 O O . ASN A 1 177 ? 2.169 -15.554 -20.302 1.00 91.75 177 ASN A O 1
ATOM 1419 N N . ALA A 1 178 ? 0.987 -16.168 -18.504 1.00 89.88 178 ALA A N 1
ATOM 1420 C CA . ALA A 1 178 ? 1.745 -15.377 -17.531 1.00 89.88 178 ALA A CA 1
ATOM 1421 C C . ALA A 1 178 ? 3.273 -15.478 -17.691 1.00 89.88 178 ALA A C 1
ATOM 1423 O O . ALA A 1 178 ? 3.969 -14.463 -17.689 1.00 89.88 178 ALA A O 1
ATOM 1424 N N . ALA A 1 179 ? 3.801 -16.694 -17.871 1.00 87.62 179 ALA A N 1
ATOM 1425 C CA . ALA A 1 179 ? 5.239 -16.922 -18.033 1.00 87.62 179 ALA A CA 1
ATOM 1426 C C . ALA A 1 179 ? 5.781 -16.357 -19.358 1.00 87.62 179 ALA A C 1
ATOM 1428 O O . ALA A 1 179 ? 6.895 -15.835 -19.413 1.00 87.62 179 ALA A O 1
ATOM 1429 N N . LYS A 1 180 ? 4.988 -16.441 -20.432 1.00 88.12 180 LYS A N 1
ATOM 1430 C CA . LYS A 1 180 ? 5.336 -15.882 -21.742 1.00 88.12 180 LYS A CA 1
ATOM 1431 C C . LYS A 1 180 ? 5.288 -14.356 -21.710 1.00 88.12 180 LYS A C 1
ATOM 1433 O O . LYS A 1 180 ? 6.216 -13.712 -22.193 1.00 88.12 180 LYS A O 1
ATOM 1438 N N . ASP A 1 181 ? 4.248 -13.798 -21.100 1.00 86.31 181 ASP A N 1
ATOM 1439 C CA . ASP A 1 181 ? 4.060 -12.358 -20.945 1.00 86.31 181 ASP A CA 1
ATOM 1440 C C . ASP A 1 181 ? 5.168 -11.740 -20.095 1.00 86.31 181 ASP A C 1
ATOM 1442 O O . ASP A 1 181 ? 5.683 -10.682 -20.450 1.00 86.31 181 ASP A O 1
ATOM 1446 N N . LEU A 1 182 ? 5.589 -12.417 -19.021 1.00 85.19 182 LEU A N 1
ATOM 1447 C CA . LEU A 1 182 ? 6.727 -11.993 -18.211 1.00 85.19 182 LEU A CA 1
ATOM 1448 C C . LEU A 1 182 ? 8.007 -11.924 -19.051 1.00 85.19 182 LEU A C 1
ATOM 1450 O O . LEU A 1 182 ? 8.670 -10.890 -19.068 1.00 85.19 182 LEU A O 1
ATOM 1454 N N . LYS A 1 183 ? 8.337 -12.985 -19.800 1.00 83.81 183 LYS A N 1
ATOM 1455 C CA . LYS A 1 183 ? 9.534 -13.004 -20.661 1.00 83.81 183 LYS A CA 1
ATOM 1456 C C . LYS A 1 183 ? 9.500 -11.899 -21.720 1.00 83.81 183 LYS A C 1
ATOM 1458 O O . LYS A 1 183 ? 10.506 -11.231 -21.939 1.00 83.81 183 LYS A O 1
ATOM 1463 N N . ALA A 1 184 ? 8.335 -11.665 -22.325 1.00 84.81 184 ALA A N 1
ATOM 1464 C CA . ALA A 1 184 ? 8.145 -10.603 -23.312 1.00 84.81 184 ALA A CA 1
ATOM 1465 C C . ALA A 1 184 ? 8.257 -9.186 -22.717 1.00 84.81 184 ALA A C 1
ATOM 1467 O O . ALA A 1 184 ? 8.563 -8.242 -23.442 1.00 84.81 184 ALA A O 1
ATOM 1468 N N . GLN A 1 185 ? 7.992 -9.018 -21.417 1.00 79.12 185 GLN A N 1
ATOM 1469 C CA . GLN A 1 185 ? 8.152 -7.740 -20.717 1.00 79.12 185 GLN A CA 1
ATOM 1470 C C . GLN A 1 185 ? 9.614 -7.442 -20.370 1.00 79.12 185 GLN A C 1
ATOM 1472 O O . GLN A 1 185 ? 9.994 -6.275 -20.391 1.00 79.12 185 GLN A O 1
ATOM 1477 N N . VAL A 1 186 ? 10.420 -8.471 -20.083 1.00 76.12 186 VAL A N 1
ATOM 1478 C CA . VAL A 1 186 ? 11.857 -8.322 -19.787 1.00 76.12 186 VAL A CA 1
ATOM 1479 C C . VAL A 1 186 ? 12.634 -7.923 -21.040 1.00 76.12 186 VAL A C 1
ATOM 1481 O O . VAL A 1 186 ? 13.376 -6.947 -21.014 1.00 76.12 186 VAL A O 1
ATOM 1484 N N . ASN A 1 187 ? 12.418 -8.639 -22.146 1.00 70.06 187 ASN A N 1
ATOM 1485 C CA . ASN A 1 187 ? 13.111 -8.406 -23.412 1.00 70.06 187 ASN A CA 1
ATOM 1486 C C . ASN A 1 187 ? 12.094 -8.083 -24.515 1.00 70.06 187 ASN A C 1
ATOM 1488 O O . ASN A 1 187 ? 11.655 -8.986 -25.234 1.00 70.06 187 ASN A O 1
ATOM 1492 N N . PRO A 1 188 ? 11.672 -6.816 -24.656 1.00 61.94 188 PRO A N 1
ATOM 1493 C CA . PRO A 1 188 ? 10.831 -6.423 -25.774 1.00 61.94 188 PRO A CA 1
ATOM 1494 C C . PRO A 1 188 ? 11.653 -6.466 -27.072 1.00 61.94 188 PRO A C 1
ATOM 1496 O O . PRO A 1 188 ? 12.570 -5.669 -27.255 1.00 61.94 188 PRO A O 1
ATOM 1499 N N . GLU A 1 189 ? 11.324 -7.392 -27.977 1.00 50.44 189 GLU A N 1
ATOM 1500 C CA . GLU A 1 189 ? 11.932 -7.482 -29.315 1.00 50.44 189 GLU A CA 1
ATOM 1501 C C . GLU A 1 189 ? 11.901 -6.113 -30.033 1.00 50.44 189 GLU A C 1
ATOM 1503 O O . GLU A 1 189 ? 10.842 -5.466 -30.066 1.00 50.44 189 GLU A O 1
ATOM 1508 N N . PRO A 1 190 ? 13.010 -5.650 -30.643 1.00 42.81 190 PRO A N 1
ATOM 1509 C CA . PRO A 1 190 ? 13.041 -4.377 -31.356 1.00 42.81 190 PRO A CA 1
ATOM 1510 C C . PRO A 1 190 ? 12.016 -4.385 -32.503 1.00 42.81 190 PRO A C 1
ATOM 1512 O O . PRO A 1 190 ? 12.077 -5.198 -33.419 1.00 42.81 190 PRO A O 1
ATOM 1515 N N . GLY A 1 191 ? 11.029 -3.488 -32.428 1.00 48.22 191 GLY A N 1
ATOM 1516 C CA . GLY A 1 191 ? 9.916 -3.391 -33.387 1.00 48.22 191 GLY A CA 1
ATOM 1517 C C . GLY A 1 191 ? 8.605 -4.032 -32.916 1.00 48.22 191 GLY A C 1
ATOM 1518 O O . GLY A 1 191 ? 7.535 -3.651 -33.394 1.00 48.22 191 GLY A O 1
ATOM 1519 N N . ARG A 1 192 ? 8.639 -4.909 -31.905 1.00 42.09 192 ARG A N 1
ATOM 1520 C CA . ARG A 1 192 ? 7.443 -5.399 -31.210 1.00 42.09 192 ARG A CA 1
ATOM 1521 C C . ARG A 1 192 ? 7.276 -4.584 -29.933 1.00 42.09 192 ARG A C 1
ATOM 1523 O O . ARG A 1 192 ? 7.701 -4.986 -28.856 1.00 42.09 192 ARG A O 1
ATOM 1530 N N . GLY A 1 193 ? 6.698 -3.387 -30.063 1.00 44.25 193 GLY A N 1
ATOM 1531 C CA . GLY A 1 193 ? 6.398 -2.540 -28.905 1.00 44.25 193 GLY A CA 1
ATOM 1532 C C . GLY A 1 193 ? 5.716 -3.346 -27.792 1.00 44.25 193 GLY A C 1
ATOM 1533 O O . GLY A 1 193 ? 4.961 -4.270 -28.106 1.00 44.25 193 GLY A O 1
ATOM 1534 N N . ARG A 1 194 ? 6.003 -3.002 -26.519 1.00 42.06 194 ARG A N 1
ATOM 1535 C CA . ARG A 1 194 ? 5.451 -3.631 -25.293 1.00 42.06 194 ARG A CA 1
ATOM 1536 C C . ARG A 1 194 ? 4.068 -4.224 -25.576 1.00 42.06 194 ARG A C 1
ATOM 1538 O O . ARG A 1 194 ? 3.253 -3.448 -26.081 1.00 42.06 194 ARG A O 1
ATOM 1545 N N . PRO A 1 195 ? 3.784 -5.510 -25.286 1.00 40.16 195 PRO A N 1
ATOM 1546 C CA . PRO A 1 195 ? 2.583 -6.193 -25.762 1.00 40.16 195 PRO A CA 1
ATOM 1547 C C . PRO A 1 195 ? 1.300 -5.432 -25.396 1.00 40.16 195 PRO A C 1
ATOM 1549 O O . PRO A 1 195 ? 0.684 -5.626 -24.354 1.00 40.16 195 PRO A O 1
ATOM 1552 N N . ARG A 1 196 ? 0.878 -4.539 -26.294 1.00 44.38 196 ARG A N 1
ATOM 1553 C CA . ARG A 1 196 ? -0.395 -3.817 -26.238 1.00 44.38 196 ARG A CA 1
ATOM 1554 C C . ARG A 1 196 ? -1.553 -4.740 -26.616 1.00 44.38 196 ARG A C 1
ATOM 1556 O O . ARG A 1 196 ? -2.707 -4.361 -26.457 1.00 44.38 196 ARG A O 1
ATOM 1563 N N . GLU A 1 197 ? -1.246 -5.933 -27.123 1.00 34.09 197 GLU A N 1
ATOM 1564 C CA . GLU A 1 197 ? -2.202 -6.886 -27.685 1.00 34.09 197 GLU A CA 1
ATOM 1565 C C . GLU A 1 197 ? -2.785 -7.876 -26.675 1.00 34.09 197 GLU A C 1
ATOM 1567 O O . GLU A 1 197 ? -3.956 -8.213 -26.813 1.00 34.09 197 GLU A O 1
ATOM 1572 N N . ALA A 1 198 ? -2.083 -8.227 -25.593 1.00 33.88 198 ALA A N 1
ATOM 1573 C CA . ALA A 1 198 ? -2.699 -8.992 -24.496 1.00 33.88 198 ALA A CA 1
ATOM 1574 C C . ALA A 1 198 ? -3.726 -8.152 -23.700 1.00 33.88 198 ALA A C 1
ATOM 1576 O O . ALA A 1 198 ? -4.610 -8.682 -23.039 1.00 33.88 198 ALA A O 1
ATOM 1577 N N . LEU A 1 199 ? -3.666 -6.820 -23.827 1.00 41.72 199 LEU A N 1
ATOM 1578 C CA . LEU A 1 199 ? -4.635 -5.875 -23.258 1.00 41.72 199 LEU A CA 1
ATOM 1579 C C . LEU A 1 199 ? -5.836 -5.594 -24.184 1.00 41.72 199 LEU A C 1
ATOM 1581 O O . LEU A 1 199 ? -6.709 -4.807 -23.821 1.00 41.72 199 LEU A O 1
ATOM 1585 N N . ARG A 1 200 ? -5.906 -6.204 -25.380 1.00 34.28 200 ARG A N 1
ATOM 1586 C CA . ARG A 1 200 ? -6.996 -5.977 -26.352 1.00 34.28 200 ARG A CA 1
ATOM 1587 C C . ARG A 1 200 ? -8.208 -6.893 -26.189 1.00 34.28 200 ARG A C 1
ATOM 1589 O O . ARG A 1 200 ? -9.233 -6.601 -26.797 1.00 34.28 200 ARG A O 1
ATOM 1596 N N . GLN A 1 201 ? -8.141 -7.946 -25.375 1.00 32.81 201 GLN A N 1
ATOM 1597 C CA . GLN A 1 201 ? -9.271 -8.878 -25.226 1.00 32.81 201 GLN A CA 1
ATOM 1598 C C . GLN A 1 201 ? -10.382 -8.393 -24.271 1.00 32.81 201 GLN A C 1
ATOM 1600 O O . GLN A 1 201 ? -11.368 -9.091 -24.055 1.00 32.81 201 GLN A O 1
ATOM 1605 N N . GLY A 1 202 ? -10.297 -7.159 -23.761 1.00 28.11 202 GLY A N 1
ATOM 1606 C CA . GLY A 1 202 ? -11.445 -6.446 -23.193 1.00 28.11 202 GLY A CA 1
ATOM 1607 C C . GLY A 1 202 ? -12.198 -5.675 -24.282 1.00 28.11 202 GLY A C 1
ATOM 1608 O O . GLY A 1 202 ? -11.794 -4.577 -24.662 1.00 28.11 202 GLY A O 1
ATOM 1609 N N . ALA A 1 203 ? -13.275 -6.248 -24.812 1.00 28.09 203 ALA A N 1
ATOM 1610 C CA . ALA A 1 203 ? -14.050 -5.678 -25.911 1.00 28.09 203 ALA A CA 1
ATOM 1611 C C . ALA A 1 203 ? -14.773 -4.345 -25.566 1.00 28.09 203 ALA A C 1
ATOM 1613 O O . ALA A 1 203 ? -15.703 -4.329 -24.765 1.00 28.09 203 ALA A O 1
ATOM 1614 N N . GLY A 1 204 ? -14.403 -3.262 -26.281 1.00 26.36 204 GLY A N 1
ATOM 1615 C CA . GLY A 1 204 ? -15.267 -2.137 -26.725 1.00 26.36 204 GLY A CA 1
ATOM 1616 C C . GLY A 1 204 ? -15.207 -0.783 -25.968 1.00 26.36 204 GLY A C 1
ATOM 1617 O O . GLY A 1 204 ? -15.048 -0.760 -24.755 1.00 26.36 204 GLY A O 1
ATOM 1618 N N . PRO A 1 205 ? -15.477 0.373 -26.628 1.00 33.62 205 PRO A N 1
ATOM 1619 C CA . PRO A 1 205 ? -14.729 0.975 -27.741 1.00 33.62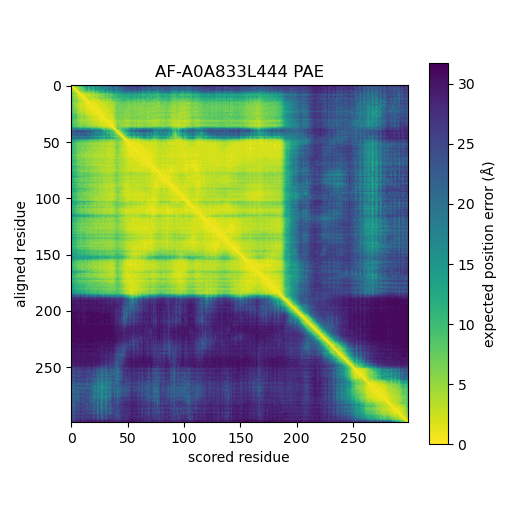 205 PRO A CA 1
ATOM 1620 C C . PRO A 1 205 ? -14.238 2.427 -27.459 1.00 33.62 205 PRO A C 1
ATOM 1622 O O . PRO A 1 205 ? -14.816 3.165 -26.668 1.00 33.62 205 PRO A O 1
ATOM 1625 N N . ARG A 1 206 ? -13.238 2.865 -28.249 1.00 30.38 206 ARG A N 1
ATOM 1626 C CA . ARG A 1 206 ? -12.643 4.225 -28.387 1.00 30.38 206 ARG A CA 1
ATOM 1627 C C . ARG A 1 206 ? -11.642 4.688 -27.317 1.00 30.38 206 ARG A C 1
ATOM 1629 O O . ARG A 1 206 ? -11.905 5.615 -26.562 1.00 30.38 206 ARG A O 1
ATOM 1636 N N . PHE A 1 207 ? -10.399 4.230 -27.452 1.00 28.73 207 PHE A N 1
ATOM 1637 C CA . PHE A 1 207 ? -9.256 5.132 -27.277 1.00 28.73 207 PHE A CA 1
ATOM 1638 C C . PHE A 1 207 ? -8.712 5.494 -28.659 1.00 28.73 207 PHE A C 1
ATOM 1640 O O . PHE A 1 207 ? -7.914 4.778 -29.263 1.00 28.73 207 PHE A O 1
ATOM 1647 N N . ARG A 1 208 ? -9.253 6.590 -29.200 1.00 28.80 208 ARG A N 1
ATOM 1648 C CA . ARG A 1 208 ? -8.759 7.239 -30.413 1.00 28.80 208 ARG A CA 1
ATOM 1649 C C . ARG A 1 208 ? -7.3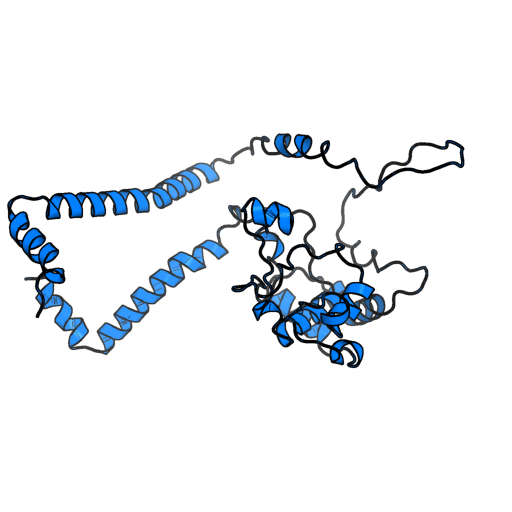92 7.855 -30.091 1.00 28.80 208 ARG A C 1
ATOM 1651 O O . ARG A 1 208 ? -7.238 8.515 -29.066 1.00 28.80 208 ARG A O 1
ATOM 1658 N N . ARG A 1 209 ? -6.433 7.619 -30.993 1.00 31.14 209 ARG A N 1
ATOM 1659 C CA . ARG A 1 209 ? -5.203 8.402 -31.183 1.00 31.14 209 ARG A CA 1
ATOM 1660 C C . ARG A 1 209 ? -5.504 9.907 -31.103 1.00 31.14 209 ARG A C 1
ATOM 1662 O O . ARG A 1 209 ? -6.611 10.333 -31.428 1.00 31.14 209 ARG A O 1
ATOM 1669 N N . GLN A 1 210 ? -4.507 10.704 -30.732 1.00 29.16 210 GLN A N 1
ATOM 1670 C CA . GLN A 1 210 ? -4.510 12.136 -31.044 1.00 29.16 210 GLN A CA 1
ATOM 1671 C C . GLN A 1 210 ? -4.911 12.354 -32.520 1.00 29.16 210 GLN A C 1
ATOM 1673 O O . GLN A 1 210 ? -4.567 11.515 -33.362 1.00 29.16 210 GLN A O 1
ATOM 1678 N N . PRO A 1 211 ? -5.690 13.405 -32.828 1.00 32.09 211 PRO A N 1
ATOM 1679 C CA . PRO A 1 211 ? -6.122 13.679 -34.190 1.00 32.09 211 PRO A CA 1
ATOM 1680 C C . PRO A 1 211 ? -4.913 14.037 -35.058 1.00 32.09 211 PRO A C 1
ATOM 1682 O O . PRO A 1 211 ? -4.014 14.749 -34.618 1.00 32.09 211 PRO A O 1
ATOM 1685 N N . ALA A 1 212 ? -4.915 13.511 -36.278 1.00 30.48 212 ALA A N 1
ATOM 1686 C CA . ALA A 1 212 ? -4.081 13.994 -37.360 1.00 30.48 212 ALA A CA 1
ATOM 1687 C C . ALA A 1 212 ? -4.862 15.080 -38.110 1.00 30.48 212 ALA A C 1
ATOM 1689 O O . ALA A 1 212 ? -5.916 14.768 -38.653 1.00 30.48 212 ALA A O 1
ATOM 1690 N N . GLU A 1 213 ? -4.323 16.294 -38.116 1.00 31.91 213 GLU A N 1
ATOM 1691 C CA . GLU A 1 213 ? -4.444 17.384 -39.100 1.00 31.91 213 GLU A CA 1
ATOM 1692 C C . GLU A 1 213 ? -3.109 18.145 -38.916 1.00 31.91 213 GLU A C 1
ATOM 1694 O O . GLU A 1 213 ? -2.683 18.324 -37.778 1.00 31.91 213 GLU A O 1
ATOM 1699 N N . ASP A 1 214 ? -2.297 18.537 -39.887 1.00 28.75 214 ASP A N 1
ATOM 1700 C CA . ASP A 1 214 ? -2.403 18.691 -41.331 1.00 28.75 214 ASP A CA 1
ATOM 1701 C C . ASP A 1 214 ? -0.953 18.725 -41.879 1.00 28.75 214 ASP A C 1
ATOM 1703 O O . ASP A 1 214 ? 0.003 18.989 -41.141 1.00 28.75 214 ASP A O 1
ATOM 1707 N N . LEU A 1 215 ? -0.773 18.425 -43.161 1.00 37.44 215 LEU A N 1
ATOM 1708 C CA . LEU A 1 215 ? 0.485 18.583 -43.886 1.00 37.44 215 LEU A CA 1
ATOM 1709 C C . LEU A 1 215 ? 0.853 20.073 -43.979 1.00 37.44 215 LEU A C 1
ATOM 1711 O O . LEU A 1 215 ? 0.104 20.865 -44.536 1.00 37.44 215 LEU A O 1
ATOM 1715 N N . GLY A 1 216 ? 2.046 20.446 -43.515 1.00 26.02 216 GLY A N 1
ATOM 1716 C CA . GLY A 1 216 ? 2.561 21.805 -43.674 1.00 26.02 216 GLY A CA 1
ATOM 1717 C C . GLY A 1 216 ? 4.051 21.914 -43.365 1.00 26.02 216 GLY A C 1
ATOM 1718 O O . GLY A 1 216 ? 4.459 21.888 -42.213 1.00 26.02 216 GLY A O 1
ATOM 1719 N N . SER A 1 217 ? 4.837 21.991 -44.436 1.00 31.00 217 SER A N 1
ATOM 1720 C CA . SER A 1 217 ? 6.220 22.475 -44.574 1.00 31.00 217 SER A CA 1
ATOM 1721 C C . SER A 1 217 ? 6.911 23.164 -43.383 1.00 31.00 217 SER A C 1
ATOM 1723 O O . SER A 1 217 ? 6.374 24.112 -42.816 1.00 31.00 217 SER A O 1
ATOM 1725 N N . GLY A 1 218 ? 8.206 22.867 -43.217 1.00 27.02 218 GLY A N 1
ATOM 1726 C CA . GLY A 1 218 ? 9.197 23.893 -42.861 1.00 27.02 218 GLY A CA 1
ATOM 1727 C C . GLY A 1 218 ? 10.108 23.557 -41.684 1.00 27.02 218 GLY A C 1
ATOM 1728 O O . GLY A 1 218 ? 9.690 23.553 -40.533 1.00 27.02 218 GLY A O 1
ATOM 1729 N N . CYS A 1 219 ? 11.390 23.347 -41.980 1.00 30.12 219 CYS A N 1
ATOM 1730 C CA . CYS A 1 219 ? 12.475 23.530 -41.022 1.00 30.12 219 CYS A CA 1
ATOM 1731 C C . CYS A 1 219 ? 12.445 24.960 -40.457 1.00 30.12 219 CYS A C 1
ATOM 1733 O O . CYS A 1 219 ? 12.407 25.890 -41.257 1.00 30.12 219 CYS A O 1
ATOM 1735 N N . ALA A 1 220 ? 12.537 25.123 -39.134 1.00 28.66 220 ALA A N 1
ATOM 1736 C CA . ALA A 1 220 ? 13.418 26.080 -38.445 1.00 28.66 220 ALA A CA 1
ATOM 1737 C C . ALA A 1 220 ? 12.982 26.317 -36.987 1.00 28.66 220 ALA A C 1
ATOM 1739 O O . ALA A 1 220 ? 11.832 26.620 -36.699 1.00 28.66 220 ALA A O 1
ATOM 1740 N N . ASP A 1 221 ? 13.993 26.238 -36.123 1.00 28.70 221 ASP A N 1
ATOM 1741 C CA . ASP A 1 221 ? 14.240 27.085 -34.959 1.00 28.70 221 ASP A CA 1
ATOM 1742 C C . ASP A 1 221 ? 13.356 27.037 -33.699 1.00 28.70 221 ASP A C 1
ATOM 1744 O O . ASP A 1 221 ? 12.182 27.376 -33.671 1.00 28.70 221 ASP A O 1
ATOM 1748 N N . ARG A 1 222 ? 14.069 26.702 -32.608 1.00 31.70 222 ARG A N 1
ATOM 1749 C CA . ARG A 1 222 ? 14.108 27.361 -31.288 1.00 31.70 222 ARG A CA 1
ATOM 1750 C C . ARG A 1 222 ? 12.776 27.879 -30.719 1.00 31.70 222 ARG A C 1
ATOM 1752 O O . ARG A 1 222 ? 12.234 28.856 -31.211 1.00 31.70 222 ARG A O 1
ATOM 1759 N N . LEU A 1 223 ? 12.417 27.387 -29.525 1.00 29.06 223 LEU A N 1
ATOM 1760 C CA . LEU A 1 223 ? 12.437 28.153 -28.258 1.00 29.06 223 LEU A CA 1
ATOM 1761 C C . LEU A 1 223 ? 11.797 27.365 -27.086 1.00 29.06 223 LEU A C 1
ATOM 1763 O O . LEU A 1 223 ? 10.736 26.771 -27.221 1.00 29.06 223 LEU A O 1
ATOM 1767 N N . SER A 1 224 ? 12.483 27.437 -25.939 1.00 25.80 224 SER A N 1
ATOM 1768 C CA . SER A 1 224 ? 12.023 27.464 -24.533 1.00 25.80 224 SER A CA 1
ATOM 1769 C C . SER A 1 224 ? 11.066 26.397 -23.945 1.00 25.80 224 SER A C 1
ATOM 1771 O O . SER A 1 224 ? 9.909 26.297 -24.348 1.00 25.80 224 SER A O 1
ATOM 1773 N N . PRO A 1 225 ? 11.461 25.709 -22.845 1.00 36.88 225 PRO A N 1
ATOM 1774 C CA . PRO A 1 225 ? 10.544 24.950 -21.999 1.00 36.88 225 PRO A CA 1
ATOM 1775 C C . PRO A 1 225 ? 9.866 25.905 -21.008 1.00 36.88 225 PRO A C 1
ATOM 1777 O O . PRO A 1 225 ? 10.432 26.262 -19.978 1.00 36.88 225 PRO A O 1
ATOM 1780 N N . GLY A 1 226 ? 8.654 26.356 -21.318 1.00 40.47 226 GLY A N 1
ATOM 1781 C CA . GLY A 1 226 ? 7.922 27.225 -20.400 1.00 40.47 226 GLY A CA 1
ATOM 1782 C C . GLY A 1 226 ? 6.718 27.892 -21.033 1.00 40.47 226 GLY A C 1
ATOM 1783 O O . GLY A 1 226 ? 6.781 29.063 -21.381 1.00 40.47 226 GLY A O 1
ATOM 1784 N N . SER A 1 227 ? 5.633 27.142 -21.202 1.00 35.09 227 SER A N 1
ATOM 1785 C CA . SER A 1 227 ? 4.244 27.631 -21.215 1.00 35.09 227 SER A CA 1
ATOM 1786 C C . SER A 1 227 ? 3.344 26.513 -21.730 1.00 35.09 227 SER A C 1
ATOM 1788 O O . SER A 1 227 ? 3.520 26.023 -22.840 1.00 35.09 227 SER A O 1
ATOM 1790 N N . GLY A 1 228 ? 2.376 26.074 -20.923 1.00 33.00 228 GLY A N 1
ATOM 1791 C CA . GLY A 1 228 ? 1.389 25.122 -21.433 1.00 33.00 228 GLY A CA 1
ATOM 1792 C C . GLY A 1 228 ? 0.635 24.272 -20.425 1.00 33.00 228 GLY A C 1
ATOM 1793 O O . GLY A 1 228 ? 0.277 23.156 -20.780 1.00 33.00 228 GLY A O 1
ATOM 1794 N N . HIS A 1 229 ? 0.361 24.739 -19.201 1.00 37.94 229 HIS A N 1
ATOM 1795 C CA . HIS A 1 229 ? -0.519 23.984 -18.295 1.00 37.94 229 HIS A CA 1
ATOM 1796 C C . HIS A 1 229 ? -1.596 24.791 -17.551 1.00 37.94 229 HIS A C 1
ATOM 1798 O O . HIS A 1 229 ? -2.217 24.244 -16.648 1.00 37.94 229 HIS A O 1
ATOM 1804 N N . ASP A 1 230 ? -1.945 26.001 -18.004 1.00 35.09 230 ASP A N 1
ATOM 1805 C CA . ASP A 1 230 ? -3.048 26.774 -17.392 1.00 35.09 230 ASP A CA 1
ATOM 1806 C C . ASP A 1 230 ? -4.406 26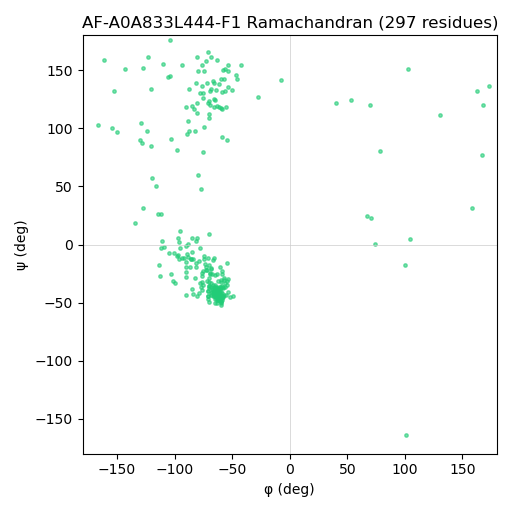.677 -18.117 1.00 35.09 230 ASP A C 1
ATOM 1808 O O . ASP A 1 230 ? -5.439 27.046 -17.565 1.00 35.09 230 ASP A O 1
ATOM 1812 N N . GLY A 1 231 ? -4.474 26.096 -19.319 1.00 35.94 231 GLY A N 1
ATOM 1813 C CA . GLY A 1 231 ? -5.730 26.028 -20.088 1.00 35.94 231 GLY A CA 1
ATOM 1814 C C . GLY A 1 231 ? -6.624 24.807 -19.828 1.00 35.94 231 GLY A C 1
ATOM 1815 O O . GLY A 1 231 ? -7.729 24.733 -20.360 1.00 35.94 231 GLY A O 1
ATOM 1816 N N . ARG A 1 232 ? -6.171 23.804 -19.060 1.00 37.28 232 ARG A N 1
ATOM 1817 C CA . ARG A 1 232 ? -6.773 22.450 -19.103 1.00 37.28 232 ARG A CA 1
ATOM 1818 C C . ARG A 1 232 ? -7.584 22.031 -17.877 1.00 37.28 232 ARG A C 1
ATOM 1820 O O . ARG A 1 232 ? -8.186 20.961 -17.894 1.00 37.28 232 ARG A O 1
ATOM 1827 N N . PHE A 1 233 ? -7.660 22.869 -16.844 1.00 38.59 233 PHE A N 1
ATOM 1828 C CA . PHE A 1 233 ? -8.397 22.547 -15.612 1.00 38.59 233 PHE A CA 1
ATOM 1829 C C . PHE A 1 233 ? -9.820 23.123 -15.543 1.00 38.59 233 PHE A C 1
ATOM 1831 O O . PHE A 1 233 ? -10.599 22.717 -14.681 1.00 38.59 233 PHE A O 1
ATOM 1838 N N . GLN A 1 234 ? -10.223 24.000 -16.470 1.00 42.16 234 GLN A N 1
ATOM 1839 C CA . GLN A 1 234 ? -11.599 24.524 -16.495 1.00 42.16 234 GLN A CA 1
ATOM 1840 C C . GLN A 1 234 ? -12.626 23.515 -17.044 1.00 42.16 234 GLN A C 1
ATOM 1842 O O . GLN A 1 234 ? -13.780 23.524 -16.618 1.00 42.16 234 GLN A O 1
ATOM 1847 N N . GLY A 1 235 ? -12.216 22.584 -17.915 1.00 32.22 235 GLY A N 1
ATOM 1848 C CA . GLY A 1 235 ? -13.112 21.559 -18.475 1.00 32.22 235 GLY A CA 1
ATOM 1849 C C . GLY A 1 235 ? -13.556 20.487 -17.470 1.00 32.22 235 GLY A C 1
ATOM 1850 O O . GLY A 1 235 ? -14.667 19.970 -17.572 1.00 32.22 235 GLY A O 1
ATOM 1851 N N . LEU A 1 236 ? -12.732 20.200 -16.456 1.00 41.28 236 LEU A N 1
ATOM 1852 C CA . LEU A 1 236 ? -13.010 19.168 -15.447 1.00 41.28 236 LEU A CA 1
ATOM 1853 C C . LEU A 1 236 ? -13.958 19.646 -14.334 1.00 41.28 236 LEU A C 1
ATOM 1855 O O . LEU A 1 236 ? -14.613 18.819 -13.707 1.00 41.28 236 LEU A O 1
ATOM 1859 N N . ARG A 1 237 ? -14.126 20.965 -14.134 1.00 40.06 237 ARG A N 1
ATOM 1860 C CA . ARG A 1 237 ? -15.149 21.505 -13.213 1.00 40.06 237 ARG A CA 1
ATOM 1861 C C . ARG A 1 237 ? -16.580 21.354 -13.733 1.00 40.06 237 ARG A C 1
ATOM 1863 O O . ARG A 1 237 ? -17.508 21.400 -12.936 1.00 40.06 237 ARG A O 1
ATOM 1870 N N . ARG A 1 238 ? -16.784 21.196 -15.047 1.00 33.62 238 ARG A N 1
ATOM 1871 C CA . ARG A 1 238 ? -18.132 21.137 -15.647 1.00 33.62 238 ARG A CA 1
ATOM 1872 C C . ARG A 1 238 ? -18.743 19.735 -15.653 1.00 33.62 238 ARG A C 1
ATOM 1874 O O . ARG A 1 238 ? -19.956 19.610 -15.773 1.00 33.62 238 ARG A O 1
ATOM 1881 N N . GLN A 1 239 ? -17.930 18.686 -15.519 1.00 38.50 239 GLN A N 1
ATOM 1882 C CA . GLN A 1 239 ? -18.399 17.295 -15.583 1.00 38.50 239 GLN A CA 1
ATOM 1883 C C . GLN A 1 239 ? -18.909 16.740 -14.245 1.00 38.50 239 GLN A C 1
ATOM 1885 O O . GLN A 1 239 ? -19.597 15.723 -14.243 1.00 38.50 239 GLN A O 1
ATOM 1890 N N . SER A 1 240 ? -18.653 17.423 -13.127 1.00 39.81 240 SER A N 1
ATOM 1891 C CA . SER A 1 240 ? -19.169 17.051 -11.802 1.00 39.81 240 SER A CA 1
ATOM 1892 C C . SER A 1 240 ? -20.613 17.513 -11.535 1.00 39.81 240 SER A C 1
ATOM 1894 O O . SER A 1 240 ? -21.130 17.279 -10.447 1.00 39.81 240 SER A O 1
ATOM 1896 N N . GLN A 1 241 ? -21.287 18.140 -12.510 1.00 38.81 241 GLN A N 1
ATOM 1897 C CA . GLN A 1 241 ? -22.659 18.662 -12.380 1.00 38.81 241 GLN A CA 1
ATOM 1898 C C . GLN A 1 241 ? -23.705 17.907 -13.222 1.00 38.81 241 GLN A C 1
ATOM 1900 O O . GLN A 1 241 ? -24.729 18.473 -13.595 1.00 38.81 241 GLN A O 1
ATOM 1905 N N . LEU A 1 242 ? -23.486 16.629 -13.541 1.00 36.62 242 LEU A N 1
ATOM 1906 C CA . LEU A 1 242 ? -24.543 15.798 -14.130 1.00 36.62 242 LEU A CA 1
ATOM 1907 C C . LEU A 1 242 ? -25.444 15.241 -13.012 1.00 36.62 242 LEU A C 1
ATOM 1909 O O . LEU A 1 242 ? -24.953 14.477 -12.178 1.00 36.62 242 LEU A O 1
ATOM 1913 N N . PRO A 1 243 ? -26.747 15.585 -12.966 1.00 39.47 243 PRO A N 1
ATOM 1914 C CA . PRO A 1 243 ? -27.649 15.049 -11.959 1.00 39.47 243 PRO A CA 1
ATOM 1915 C C . PRO A 1 243 ? -27.885 13.565 -12.252 1.00 39.47 243 PRO A C 1
ATOM 1917 O O . PRO A 1 243 ? -28.541 13.192 -13.226 1.00 39.47 243 PRO A O 1
ATOM 1920 N N . LEU A 1 244 ? -27.319 12.698 -11.412 1.00 48.91 244 LEU A N 1
ATOM 1921 C CA . LEU A 1 244 ? -27.607 11.268 -11.431 1.00 48.91 244 LEU A CA 1
ATOM 1922 C C . LEU A 1 244 ? -29.096 11.066 -11.127 1.00 48.91 244 LEU A C 1
ATOM 1924 O O . LEU A 1 244 ? -29.581 11.427 -10.055 1.00 48.91 244 LEU A O 1
ATOM 1928 N N . ARG A 1 245 ? -29.817 10.483 -12.088 1.00 45.44 245 ARG A N 1
ATOM 1929 C CA . ARG A 1 245 ? -31.218 10.063 -11.981 1.00 45.44 245 ARG A CA 1
ATOM 1930 C C . ARG A 1 245 ? -31.347 9.042 -10.837 1.00 45.44 245 ARG A C 1
ATOM 1932 O O . ARG A 1 245 ? -31.104 7.854 -11.037 1.00 45.44 245 ARG A O 1
ATOM 1939 N N . ARG A 1 246 ? -31.664 9.523 -9.628 1.00 45.91 246 ARG A N 1
ATOM 1940 C CA . ARG A 1 246 ? -31.883 8.714 -8.416 1.00 45.91 246 ARG A CA 1
ATOM 1941 C C . ARG A 1 246 ? -33.080 7.789 -8.615 1.00 45.91 246 ARG A C 1
ATOM 1943 O O . ARG A 1 246 ? -34.198 8.245 -8.828 1.00 45.91 246 ARG A O 1
ATOM 1950 N N . GLY A 1 247 ? -32.842 6.483 -8.533 1.00 40.75 247 GLY A N 1
ATOM 1951 C CA . GLY A 1 247 ? -33.902 5.493 -8.357 1.00 40.75 247 GLY A CA 1
ATOM 1952 C C . GLY A 1 247 ? -34.386 5.495 -6.905 1.00 40.75 247 GLY A C 1
ATOM 1953 O O . GLY A 1 247 ? -33.571 5.515 -5.982 1.00 40.75 247 GLY A O 1
ATOM 1954 N N . ALA A 1 248 ? -35.702 5.442 -6.709 1.00 47.28 248 ALA A N 1
ATOM 1955 C CA . ALA A 1 248 ? -36.401 5.621 -5.431 1.00 47.28 248 ALA A CA 1
ATOM 1956 C C . ALA A 1 248 ? -35.949 4.707 -4.263 1.00 47.28 248 ALA A C 1
ATOM 1958 O O . ALA A 1 248 ? -36.210 5.035 -3.112 1.00 47.28 248 ALA A O 1
ATOM 1959 N N . MET A 1 249 ? -35.213 3.612 -4.506 1.00 47.16 249 MET A N 1
ATOM 1960 C CA . MET A 1 249 ? -34.626 2.784 -3.432 1.00 47.16 249 MET A CA 1
ATOM 1961 C C . MET A 1 249 ? -33.400 3.409 -2.737 1.00 47.16 249 MET A C 1
ATOM 1963 O O . MET A 1 249 ? -32.974 2.920 -1.696 1.00 47.16 249 MET A O 1
ATOM 1967 N N . THR A 1 250 ? -32.817 4.481 -3.287 1.00 58.47 250 THR A N 1
ATOM 1968 C CA . THR A 1 250 ? -31.623 5.135 -2.712 1.00 58.47 250 THR A CA 1
ATOM 1969 C C . THR A 1 250 ? -31.939 6.247 -1.713 1.00 58.47 250 THR A C 1
ATOM 1971 O O . THR A 1 250 ? -31.082 6.567 -0.895 1.00 58.47 250 THR A O 1
ATOM 1974 N N . GLU A 1 251 ? -33.148 6.814 -1.720 1.00 60.91 251 GLU A N 1
ATOM 1975 C CA . GLU A 1 251 ? -33.478 7.961 -0.862 1.00 60.91 251 GLU A CA 1
ATOM 1976 C C . GLU A 1 251 ? -33.773 7.568 0.583 1.00 60.91 251 GLU A C 1
ATOM 1978 O O . GLU A 1 251 ? -33.265 8.213 1.495 1.00 60.91 251 GLU A O 1
ATOM 1983 N N . THR A 1 252 ? -34.506 6.478 0.815 1.00 64.62 252 THR A N 1
ATOM 1984 C CA . THR A 1 252 ? -34.767 5.967 2.171 1.00 64.62 252 THR A CA 1
ATOM 1985 C C . THR A 1 252 ? -33.489 5.499 2.856 1.00 64.62 252 THR A C 1
ATOM 1987 O O . THR A 1 252 ? -33.266 5.839 4.014 1.00 64.62 252 THR A O 1
ATOM 1990 N N . TYR A 1 253 ? -32.609 4.786 2.146 1.00 66.50 253 TYR A N 1
ATOM 1991 C CA . TYR A 1 253 ? -31.307 4.387 2.689 1.00 66.50 253 TYR A CA 1
ATOM 1992 C C . TYR A 1 253 ? -30.388 5.590 2.928 1.00 66.50 253 TYR A C 1
ATOM 1994 O O . TYR A 1 253 ? -29.777 5.673 3.986 1.00 66.50 253 TYR A O 1
ATOM 2002 N N . ALA A 1 254 ? -30.299 6.543 1.993 1.00 64.75 254 ALA A N 1
ATOM 2003 C CA . ALA A 1 254 ? -29.462 7.731 2.172 1.00 64.75 254 ALA A CA 1
ATOM 2004 C C . ALA A 1 254 ? -29.964 8.632 3.311 1.00 64.75 254 ALA A C 1
ATOM 2006 O O . ALA A 1 254 ? -29.153 9.184 4.051 1.00 64.75 254 ALA A O 1
ATOM 2007 N N . LEU A 1 255 ? -31.284 8.744 3.485 1.00 68.25 255 LEU A N 1
ATOM 2008 C CA . LEU A 1 255 ? -31.899 9.440 4.610 1.00 68.25 255 LEU A CA 1
ATOM 2009 C C . LEU A 1 255 ? -31.571 8.731 5.929 1.00 68.25 255 LEU A C 1
ATOM 2011 O O . LEU A 1 255 ? -31.076 9.371 6.849 1.00 68.25 255 LEU A O 1
ATOM 2015 N N . LEU A 1 256 ? -31.779 7.413 6.011 1.00 65.56 256 LEU A N 1
ATOM 2016 C CA . LEU A 1 256 ? -31.460 6.622 7.204 1.00 65.56 256 LEU A CA 1
ATOM 2017 C C . LEU A 1 256 ? -29.961 6.642 7.530 1.00 65.56 256 LEU A C 1
ATOM 2019 O O . LEU A 1 256 ? -29.599 6.768 8.695 1.00 65.56 256 LEU A O 1
ATOM 2023 N N . ALA A 1 257 ? -29.090 6.573 6.522 1.00 64.50 257 ALA A N 1
ATOM 2024 C CA . ALA A 1 257 ? -27.642 6.650 6.685 1.00 64.50 257 ALA A CA 1
ATOM 2025 C C . ALA A 1 257 ? -27.187 8.050 7.126 1.00 64.50 257 ALA A C 1
ATOM 2027 O O . ALA A 1 257 ? -26.362 8.161 8.029 1.00 64.50 257 ALA A O 1
ATOM 2028 N N . GLY A 1 258 ? -27.758 9.114 6.551 1.00 69.94 258 GLY A N 1
ATOM 2029 C CA . GLY A 1 258 ? -27.481 10.493 6.963 1.00 69.94 258 GLY A CA 1
ATOM 2030 C C . GLY A 1 258 ? -27.941 10.768 8.394 1.00 69.94 258 GLY A C 1
ATOM 2031 O O . GLY A 1 258 ? -27.190 11.326 9.193 1.00 69.94 258 GLY A O 1
ATOM 2032 N N . ILE A 1 259 ? -29.131 10.283 8.749 1.00 66.38 259 ILE A N 1
ATOM 2033 C CA . ILE A 1 259 ? -29.663 10.326 10.112 1.00 66.38 259 ILE A CA 1
ATOM 2034 C C . ILE A 1 259 ? -28.746 9.544 11.068 1.00 66.38 259 ILE A C 1
ATOM 2036 O O . ILE A 1 259 ? -28.353 10.074 12.104 1.00 66.38 259 ILE A O 1
ATOM 2040 N N . ALA A 1 260 ? -28.333 8.323 10.713 1.00 64.38 260 ALA A N 1
ATOM 2041 C CA . ALA A 1 260 ? -27.439 7.501 11.531 1.00 64.38 260 ALA A CA 1
ATOM 2042 C C . ALA A 1 260 ? -26.054 8.146 11.736 1.00 64.38 260 ALA A C 1
ATOM 2044 O O . ALA A 1 260 ? -25.514 8.101 12.841 1.00 64.38 260 ALA A O 1
ATOM 2045 N N . GLN A 1 261 ? -25.499 8.801 10.710 1.00 61.78 261 GLN A N 1
ATOM 2046 C CA . GLN A 1 261 ? -24.235 9.540 10.809 1.00 61.78 261 GLN A CA 1
ATOM 2047 C C . GLN A 1 261 ? -24.352 10.800 11.681 1.00 61.78 261 GLN A C 1
ATOM 2049 O O . GLN A 1 261 ? -23.401 11.155 12.377 1.00 61.78 261 GLN A O 1
ATOM 2054 N N . GLN A 1 262 ? -25.510 11.465 11.688 1.00 70.62 262 GLN A N 1
ATOM 2055 C CA . GLN A 1 262 ? -25.752 12.657 12.507 1.00 70.62 262 GLN A CA 1
ATOM 2056 C C . GLN A 1 262 ? -26.125 12.326 13.956 1.00 70.62 262 GLN A C 1
ATOM 2058 O O . GLN A 1 262 ? -25.792 13.096 14.858 1.00 70.62 262 GLN A O 1
ATOM 2063 N N . PHE A 1 263 ? -26.751 11.173 14.208 1.00 74.81 263 PHE A N 1
ATOM 2064 C CA . PHE A 1 263 ? -27.125 10.745 15.557 1.00 74.81 263 PHE A CA 1
ATOM 2065 C C . PHE A 1 263 ? -25.926 10.656 16.496 1.00 74.81 263 PHE A C 1
ATOM 2067 O O . PHE A 1 263 ? -26.053 11.040 17.654 1.00 74.81 263 PHE A O 1
ATOM 2074 N N . GLY A 1 264 ? -24.759 10.228 16.003 1.00 69.56 264 GLY A N 1
ATOM 2075 C CA . GLY A 1 264 ? -23.528 10.223 16.794 1.00 69.56 264 GLY A CA 1
ATOM 2076 C C . GLY A 1 264 ? -23.160 11.623 17.290 1.00 69.56 264 GLY A C 1
ATOM 2077 O O . GLY A 1 264 ? -22.930 11.817 18.478 1.00 69.56 264 GLY A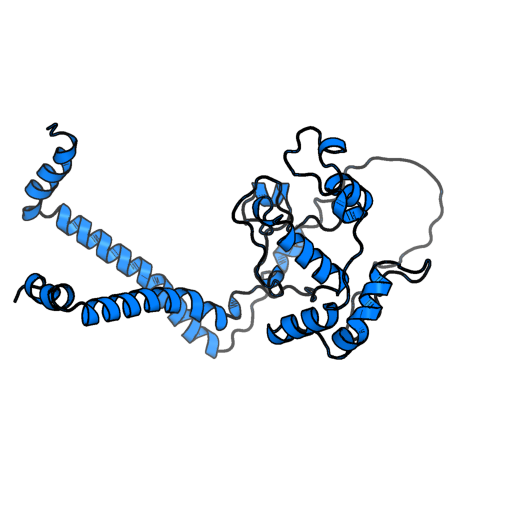 O 1
ATOM 2078 N N . VAL A 1 265 ? -23.188 12.623 16.407 1.00 73.81 265 VAL A N 1
ATOM 2079 C CA . VAL A 1 265 ? -22.867 14.018 16.755 1.00 73.81 265 VAL A CA 1
ATOM 2080 C C . VAL A 1 265 ? -23.888 14.595 17.733 1.00 73.81 265 VAL A C 1
ATOM 2082 O O . VAL A 1 265 ? -23.502 15.211 18.724 1.00 73.81 265 VAL A O 1
ATOM 2085 N N . VAL A 1 266 ? -25.181 14.355 17.503 1.00 77.25 266 VAL A N 1
ATOM 2086 C CA . VAL A 1 266 ? -26.253 14.811 18.403 1.00 77.25 266 VAL A CA 1
ATOM 2087 C C . VAL A 1 266 ? -26.139 14.143 19.775 1.00 77.25 266 VAL A C 1
ATOM 2089 O O . VAL A 1 266 ? -26.281 14.809 20.797 1.00 77.25 266 VAL A O 1
ATOM 2092 N N . PHE A 1 267 ? -25.823 12.849 19.815 1.00 75.56 267 PHE A N 1
ATOM 2093 C CA . PHE A 1 267 ? -25.604 12.092 21.045 1.00 75.56 267 PHE A CA 1
ATOM 2094 C C . PHE A 1 267 ? -24.381 12.598 21.820 1.00 75.56 267 PHE A C 1
ATOM 2096 O O . PHE A 1 267 ? -24.484 12.860 23.018 1.00 75.56 267 PHE A O 1
ATOM 2103 N N . PHE A 1 268 ? -23.247 12.822 21.149 1.00 68.44 268 PHE A N 1
ATOM 2104 C CA . PHE A 1 268 ? -22.057 13.397 21.781 1.00 68.44 268 PHE A CA 1
ATOM 2105 C C . PHE A 1 268 ? -22.289 14.836 22.251 1.00 68.44 268 PHE A C 1
ATOM 2107 O O . PHE A 1 268 ? -21.856 15.181 23.348 1.00 68.44 268 PHE A O 1
ATOM 2114 N N . MET A 1 269 ? -23.024 15.655 21.491 1.00 82.06 269 MET A N 1
ATOM 2115 C CA . MET A 1 269 ? -23.443 16.987 21.938 1.00 82.06 269 MET A CA 1
ATOM 2116 C C . MET A 1 269 ? -24.347 16.914 23.169 1.00 82.06 269 MET A C 1
ATOM 2118 O O . MET A 1 269 ? -24.144 17.676 24.107 1.00 82.06 269 MET A O 1
ATOM 2122 N N . ALA A 1 270 ? -25.316 15.998 23.203 1.00 85.88 270 ALA A N 1
ATOM 2123 C CA . ALA A 1 270 ? -26.209 15.833 24.345 1.00 85.88 270 ALA A CA 1
ATOM 2124 C C . ALA A 1 270 ? -25.452 15.376 25.601 1.00 85.88 270 ALA A C 1
ATOM 2126 O O . ALA A 1 270 ? -25.686 15.912 26.682 1.00 85.88 270 ALA A O 1
ATOM 2127 N N . ILE A 1 271 ? -24.503 14.443 25.462 1.00 84.62 271 ILE A N 1
ATOM 2128 C CA . ILE A 1 271 ? -23.622 14.028 26.562 1.00 84.62 271 ILE A CA 1
ATOM 2129 C C . ILE A 1 271 ? -22.752 15.196 27.020 1.00 84.62 271 ILE A C 1
ATOM 2131 O O . ILE A 1 271 ? -22.685 15.459 28.216 1.00 84.62 271 ILE A O 1
ATOM 2135 N N . PHE A 1 272 ? -22.114 15.916 26.098 1.00 81.25 272 PHE A N 1
ATOM 2136 C CA . PHE A 1 272 ? -21.267 17.060 26.428 1.00 81.25 272 PHE A CA 1
ATOM 2137 C C . PHE A 1 272 ? -22.054 18.143 27.170 1.00 81.25 272 PHE A C 1
ATOM 2139 O O . PHE A 1 272 ? -21.641 18.577 28.242 1.00 81.25 272 PHE A O 1
ATOM 2146 N N . LEU A 1 273 ? -23.228 18.522 26.659 1.00 92.75 273 LEU A N 1
ATOM 2147 C CA . LEU A 1 273 ? -24.118 19.475 27.320 1.00 92.75 273 LEU A CA 1
ATOM 2148 C C . LEU A 1 273 ? -24.597 18.950 28.676 1.00 92.75 273 LEU A C 1
ATOM 2150 O O . LEU A 1 273 ? -24.641 19.716 29.631 1.00 92.75 273 LEU A O 1
ATOM 2154 N N . GLY A 1 274 ? -24.890 17.653 28.795 1.00 91.31 274 GLY A N 1
ATOM 2155 C CA . GLY A 1 274 ? -25.241 17.016 30.064 1.00 91.31 274 GLY A CA 1
ATOM 2156 C C . GLY A 1 274 ? -24.106 17.064 31.089 1.00 91.31 274 GLY A C 1
ATOM 2157 O O . GLY A 1 274 ? -24.348 17.366 32.255 1.00 91.31 274 GLY A O 1
ATOM 2158 N N . VAL A 1 275 ? -22.862 16.834 30.663 1.00 79.75 275 VAL A N 1
ATOM 2159 C CA . VAL A 1 275 ? -21.666 16.920 31.515 1.00 79.75 275 VAL A CA 1
ATOM 2160 C C . VAL A 1 275 ? -21.390 18.363 31.924 1.00 79.75 275 VAL A C 1
ATOM 2162 O O . VAL A 1 275 ? -21.136 18.613 33.098 1.00 79.75 275 VAL A O 1
ATOM 2165 N N . VAL A 1 276 ? -21.496 19.321 31.001 1.00 82.00 276 VAL A N 1
ATOM 2166 C CA . VAL A 1 276 ? -21.352 20.754 31.300 1.00 82.00 276 VAL A CA 1
ATOM 2167 C C . VAL A 1 276 ? -22.439 21.209 32.275 1.00 82.00 276 VAL A C 1
ATOM 2169 O O . VAL A 1 276 ? -22.133 21.848 33.281 1.00 82.00 276 VAL A O 1
ATOM 2172 N N . ALA A 1 277 ? -23.695 20.823 32.039 1.00 89.25 277 ALA A N 1
ATOM 2173 C CA . ALA A 1 277 ? -24.806 21.137 32.931 1.00 89.25 277 ALA A CA 1
ATOM 2174 C C . ALA A 1 277 ? -24.599 20.515 34.320 1.00 89.25 277 ALA A C 1
ATOM 2176 O O . ALA A 1 277 ? -24.830 21.178 35.326 1.00 89.25 277 ALA A O 1
ATOM 2177 N N . TYR A 1 278 ? -24.107 19.274 34.384 1.00 83.62 278 TYR A N 1
ATOM 2178 C CA . TYR A 1 278 ? -23.769 18.589 35.631 1.00 83.62 278 TYR A CA 1
ATOM 2179 C C . TYR A 1 278 ? -22.602 19.255 36.372 1.00 83.62 278 TYR A C 1
ATOM 2181 O O . TYR A 1 278 ? -22.662 19.390 37.594 1.00 83.62 278 TYR A O 1
ATOM 2189 N N . ALA A 1 279 ? -21.559 19.686 35.662 1.00 77.94 279 ALA A N 1
ATOM 2190 C CA . ALA A 1 279 ? -20.381 20.321 36.246 1.00 77.94 279 ALA A CA 1
ATOM 2191 C C . ALA A 1 279 ? -20.678 21.728 36.785 1.00 77.94 279 ALA A C 1
ATOM 2193 O O . ALA A 1 279 ? -20.187 22.097 37.851 1.00 77.94 279 ALA A O 1
ATOM 2194 N N . ILE A 1 280 ? -21.524 22.491 36.085 1.00 83.75 280 ILE A N 1
ATOM 2195 C CA . ILE A 1 280 ? -21.930 23.851 36.472 1.00 83.75 280 ILE A CA 1
ATOM 2196 C C . ILE A 1 280 ? -23.090 23.826 37.488 1.00 83.75 280 ILE A C 1
ATOM 2198 O O . ILE A 1 280 ? -23.384 24.840 38.125 1.00 83.75 280 ILE A O 1
ATOM 2202 N N . TRP A 1 281 ? -23.738 22.672 37.695 1.00 88.88 281 TRP A N 1
ATOM 2203 C CA . TRP A 1 281 ? -24.861 22.556 38.622 1.00 88.88 281 TRP A CA 1
ATOM 2204 C C . TRP A 1 281 ? -24.450 22.969 40.049 1.00 88.88 281 TRP A C 1
ATOM 2206 O O . TRP A 1 281 ? -23.457 22.447 40.567 1.00 88.88 281 TRP A O 1
ATOM 2216 N N . PRO A 1 282 ? -25.222 23.831 40.744 1.00 89.50 282 PRO A N 1
ATOM 2217 C CA . PRO A 1 282 ? -24.802 24.452 42.007 1.00 89.50 282 PRO A CA 1
ATOM 2218 C C . PRO A 1 282 ? -24.372 23.451 43.083 1.00 89.50 282 PRO A C 1
ATOM 2220 O O . PRO A 1 282 ? -23.426 23.694 43.825 1.00 89.50 282 PRO A O 1
ATOM 2223 N N . LYS A 1 283 ? -25.035 22.289 43.125 1.00 87.81 283 LYS A N 1
ATOM 2224 C CA . LYS A 1 283 ? -24.770 21.213 44.090 1.00 87.81 283 LYS A CA 1
ATOM 2225 C C . LYS A 1 283 ? -23.411 20.523 43.891 1.00 87.81 283 LYS A C 1
ATOM 2227 O O . LYS A 1 283 ? -22.911 19.897 44.817 1.00 87.81 283 LYS A O 1
ATOM 2232 N N . ASN A 1 284 ? -22.825 20.618 42.698 1.00 83.56 284 ASN A N 1
ATOM 2233 C CA . ASN A 1 284 ? -21.585 19.929 42.336 1.00 83.56 284 ASN A CA 1
ATOM 2234 C C . ASN A 1 284 ? -20.370 20.871 42.296 1.00 83.56 284 ASN A C 1
ATOM 2236 O O . ASN A 1 284 ? -19.239 20.404 42.164 1.00 83.56 284 ASN A O 1
ATOM 2240 N N . ARG A 1 285 ? -20.593 22.184 42.433 1.00 76.75 285 ARG A N 1
ATOM 2241 C CA . ARG A 1 285 ? -19.585 23.233 42.240 1.00 76.75 285 ARG A CA 1
ATOM 2242 C C . ARG A 1 285 ? -18.362 23.077 43.147 1.00 76.75 285 ARG A C 1
ATOM 2244 O O . ARG A 1 285 ? -17.243 23.157 42.658 1.00 76.75 285 ARG A O 1
ATOM 2251 N N . GLU A 1 286 ? -18.551 22.797 44.437 1.00 79.56 286 GLU A N 1
ATOM 2252 C CA . GLU A 1 286 ? -17.426 22.615 45.373 1.00 79.56 286 GLU A CA 1
ATOM 2253 C C . GLU A 1 286 ? -16.566 21.393 45.034 1.00 79.56 286 GLU A C 1
ATOM 2255 O O . GLU A 1 286 ? -15.341 21.454 45.108 1.00 79.56 286 GLU A O 1
ATOM 2260 N N . LYS A 1 287 ? -17.195 20.301 44.583 1.00 80.31 287 LYS A N 1
ATOM 2261 C CA . LYS A 1 287 ? -16.495 19.076 44.181 1.00 80.31 287 LYS A CA 1
ATOM 2262 C C . LYS A 1 287 ? -15.598 19.315 42.964 1.00 80.31 287 LYS A C 1
ATOM 2264 O O . LYS A 1 287 ? -14.479 18.813 42.930 1.00 80.31 287 LYS A O 1
ATOM 2269 N N . PHE A 1 288 ? -16.076 20.077 41.980 1.00 78.44 288 PHE A N 1
ATOM 2270 C CA . PHE A 1 288 ? -15.299 20.404 40.782 1.00 78.44 288 PHE A CA 1
ATOM 2271 C C . PHE A 1 288 ? -14.243 21.485 41.035 1.00 78.44 288 PHE A C 1
ATOM 2273 O O . PHE A 1 288 ? -13.136 21.355 40.522 1.00 78.44 288 PHE A O 1
ATOM 2280 N N . ASN A 1 289 ? -14.527 22.484 41.876 1.00 77.75 289 ASN A N 1
ATOM 2281 C CA . ASN A 1 289 ? -13.529 23.471 42.301 1.00 77.75 289 ASN A CA 1
ATOM 2282 C C . ASN A 1 289 ? -12.374 22.803 43.059 1.00 77.75 289 ASN A C 1
ATOM 2284 O O . ASN A 1 289 ? -11.216 22.988 42.704 1.00 77.75 289 ASN A O 1
ATOM 2288 N N . SER A 1 290 ? -12.686 21.935 44.028 1.00 79.94 290 SER A N 1
ATOM 2289 C CA . SER A 1 290 ? -11.662 21.176 44.751 1.00 79.94 290 SER A CA 1
ATOM 2290 C C . SER A 1 290 ? -10.869 20.243 43.835 1.00 79.94 290 SER A C 1
ATOM 2292 O O . SER A 1 290 ? -9.710 19.973 44.136 1.00 79.94 290 SER A O 1
ATOM 2294 N N . ALA A 1 291 ? -11.479 19.718 42.766 1.00 76.94 291 ALA A N 1
ATOM 2295 C CA . ALA A 1 291 ? -10.800 18.864 41.794 1.00 76.94 291 ALA A CA 1
ATOM 2296 C C . ALA A 1 291 ? -9.874 19.658 40.856 1.00 76.94 291 ALA A C 1
ATOM 2298 O O . ALA A 1 291 ? -8.813 19.166 40.483 1.00 76.94 291 ALA A O 1
ATOM 2299 N N . ALA A 1 292 ? -10.250 20.890 40.503 1.00 76.50 292 ALA A N 1
ATOM 2300 C CA . ALA A 1 292 ? -9.438 21.790 39.685 1.00 76.50 292 ALA A CA 1
ATOM 2301 C C . ALA A 1 292 ? -8.184 22.295 40.420 1.00 76.50 292 ALA A C 1
ATOM 2303 O O . ALA A 1 292 ? -7.189 22.618 39.781 1.00 76.50 292 ALA A O 1
ATOM 2304 N N . GLU A 1 293 ? -8.219 22.322 41.752 1.00 77.75 293 GLU A N 1
ATOM 2305 C CA . GLU A 1 293 ? -7.083 22.689 42.601 1.00 77.75 293 GLU A CA 1
ATOM 2306 C C . GLU A 1 293 ? -6.137 21.515 42.901 1.00 77.75 293 GLU A C 1
ATOM 2308 O O . GLU A 1 293 ? -5.083 21.737 43.485 1.00 77.75 293 GLU A O 1
ATOM 2313 N N . ILE A 1 294 ? -6.469 20.276 42.506 1.00 75.56 294 ILE A N 1
ATOM 2314 C CA . ILE A 1 294 ? -5.613 19.097 42.753 1.00 75.56 294 ILE A CA 1
ATOM 2315 C C . ILE A 1 294 ? -4.190 19.282 42.194 1.00 75.56 294 ILE A C 1
ATOM 2317 O O . ILE A 1 294 ? -3.255 18.989 42.926 1.00 75.56 294 ILE A O 1
ATOM 2321 N N . PRO A 1 295 ? -3.971 19.813 40.972 1.00 68.19 295 PRO A N 1
ATOM 2322 C CA . PRO A 1 295 ? -2.617 20.050 40.456 1.00 68.19 295 PRO A CA 1
ATOM 2323 C C . PRO A 1 295 ? -1.864 21.205 41.136 1.00 68.19 295 PRO A C 1
ATOM 2325 O O . PRO A 1 295 ? -0.679 21.380 40.879 1.00 68.19 295 PRO A O 1
ATOM 2328 N N . LEU A 1 296 ? -2.555 22.026 41.936 1.00 71.75 296 LEU A N 1
ATOM 2329 C CA . LEU A 1 296 ? -1.987 23.156 42.685 1.00 71.75 296 LEU A CA 1
ATOM 2330 C C . LEU A 1 296 ? -1.752 22.815 44.162 1.00 71.75 296 LEU A C 1
ATOM 2332 O O . LEU A 1 296 ? -1.178 23.615 44.897 1.00 71.75 296 LEU A O 1
ATOM 2336 N N . LYS A 1 297 ? -2.220 21.645 44.601 1.00 70.06 297 LYS A N 1
ATOM 2337 C CA . LYS A 1 297 ? -1.883 21.065 45.893 1.00 70.06 297 LYS A CA 1
ATOM 2338 C C . LYS A 1 297 ? -0.629 20.228 45.666 1.00 70.06 297 LYS A C 1
ATOM 2340 O O . LYS A 1 297 ? -0.720 19.111 45.171 1.00 70.06 297 LYS A O 1
ATOM 2345 N N . GLU A 1 298 ? 0.530 20.826 45.928 1.00 59.25 298 GLU A N 1
ATOM 2346 C CA . GLU A 1 298 ? 1.781 20.074 46.057 1.00 59.25 298 GLU A CA 1
ATOM 2347 C C . GLU A 1 298 ? 1.647 19.094 47.239 1.00 59.25 298 GLU A C 1
ATOM 2349 O O . GLU A 1 298 ? 1.057 19.453 48.265 1.00 59.25 298 GLU A O 1
ATOM 2354 N N . ASP A 1 299 ? 2.141 17.864 47.060 1.00 56.19 299 ASP A N 1
ATOM 2355 C CA . ASP A 1 299 ? 2.449 16.946 48.167 1.00 56.19 299 ASP A CA 1
ATOM 2356 C C . ASP A 1 299 ? 3.550 17.537 49.066 1.00 56.19 299 ASP A C 1
ATOM 2358 O O . ASP A 1 299 ? 4.516 18.117 48.514 1.00 56.19 299 ASP A O 1
#

Solvent-accessible surface area (backbone atoms only — not comparable to full-atom values): 18786 Å² total; per-residue (Å²): 132,64,73,82,69,60,54,54,59,39,76,75,30,64,68,57,35,51,53,52,51,53,53,58,55,47,50,56,52,47,67,66,52,54,52,66,79,68,52,68,85,77,47,61,85,65,88,82,81,70,76,72,52,60,54,55,46,52,51,50,52,47,43,58,73,72,46,48,46,69,29,23,17,42,61,45,52,93,42,70,72,46,30,75,73,56,37,82,47,60,56,74,49,77,50,68,74,44,83,72,68,60,63,36,93,38,70,79,46,68,72,52,68,59,48,81,85,75,60,54,72,66,55,53,51,49,35,41,36,38,26,45,81,81,37,71,87,51,85,65,78,59,45,54,58,68,83,70,55,79,82,87,64,89,56,54,49,56,54,50,52,54,40,34,75,73,71,35,92,68,50,72,65,57,46,74,40,27,69,59,53,28,53,45,68,76,58,53,53,92,89,49,68,71,77,65,64,84,68,56,81,68,84,81,88,84,86,75,72,83,84,89,83,78,95,75,87,80,94,79,82,89,84,82,98,81,84,89,79,84,84,71,66,69,69,64,68,64,68,80,72,66,82,75,84,78,58,81,82,52,55,62,53,50,51,52,50,51,50,56,64,46,47,56,55,53,51,52,48,52,50,51,51,48,50,51,53,53,53,68,30,79,93,38,36,66,65,50,53,58,55,70,43,48,88,75,55,77,132

Mean predicted aligned error: 16.56 Å

=== Feature glossary ===
The record interleaves many kinds of information about one protein. Here is each kind framed as the question it answers.

Q: What does the local fold look like, residue by residue?
A: A 3Di character summarizes, for each residue, the relative orientation of the Cα frame of its nearest spatial neighbor. Because it encodes fold topology rather than chemistry, 3Di alignments detect remote structural similarity that sequence alignment misses.

Q: Which residues are in helices, strands, or loops?
A: Secondary structure is the local, repeating backbone conformation. DSSP classifies it into eight states by reading the hydrogen-bond network: three helix types (H, G, I), two β types (E, B), two non-regular types (T, S), and unstructured coil (-).

Q: How big and how compact is the whole molecule?
A: Three whole-structure scalars: the radius of gyration (RMS distance of Cα from centroid, in Å), the count of Cα–Cα contacts (pairs closer than 8 Å and separated by more than four residues in sequence — i.e. tertiary, not local, contacts), and the bounding-box dimensions. Together they distinguish compact globular folds from extended fibres or disordered chains.

Q: How confident is the AlphaFold model at each residue?
A: For AlphaFold models, the B-factor field carries pLDDT — the model's own estimate of local accuracy on a 0–100 scale. Regions with pLDDT<50 should be treated as essentially unmodeled; they often correspond to intrinsically disordered segments.

Q: What family and function is it annotated with?
A: Functional annotations link the protein to curated databases. InterPro entries identify conserved domains and families by matching the sequence against member-database signatures (Pfam, PROSITE, CDD, …). Gene Ontology (GO) terms describe molecular function, biological process, and cellular component in a controlled vocabulary. CATH places the structure in a hierarchical fold classification (Class/Architecture/Topology/Homologous-superfamily). The organism is the source species.

Q: What known structures does this most resemble?
A: Nearest PDB neighbors are the top structural matches found by Foldseek when searching this structure against the entire Protein Data Bank. Each hit reports a TM-score (0 to 1; >0.5 almost always implies the same fold) and an E-value. These are *structural* homologs — they may share no detectable sequence similarity.

Q: Which residues are buried vs exposed?
A: Solvent-accessible surface area (SASA) is the area in Å² traced out by the centre of a 1.4 Å probe sphere (a water molecule) rolled over the protein's van der Waals surface (Shrake–Rupley / Lee–Richards construction). Buried residues have near-zero SASA; fully exposed residues can exceed 200 Å². The total SASA scales roughly with the number of surface residues.

Q: What are the backbone torsion angles?
A: φ (phi) and ψ (psi) are the two rotatable backbone dihedrals per residue: φ is the C(i-1)–N–Cα–C torsion, ψ is the N–Cα–C–N(i+1) torsion, both in degrees on (−180°, 180°]. α-helical residues cluster near (−60°, −45°); β-strand residues near (−120°, +130°). A Ramachandran plot is simply a scatter of (φ, ψ) for every residue.

Q: Are the domains correctly placed relative to each other?
A: Predicted aligned error is AlphaFold's pairwise confidence. Unlike pLDDT (per-residue), PAE is per-residue-pair and captures whether two parts of the structure are correctly placed relative to each other. Units are ångströms of expected positional error.

Q: What if only a Cα trace is available?
A: P-SEA three-state annotation labels each residue as helix, strand, or coil based purely on the geometry of the Cα trace. It serves as a fallback when the full backbone (and thus DSSP) is unavailable.

Q: What is the amino-acid chain?
A: This is the polypeptide sequence — one letter per residue, N-terminus first. Length ranges from a few dozen residues for small domains to over a thousand for large multi-domain proteins.

Q: What do the rendered images show?
A: The six renders are orthographic views along the three Cartesian axes in both directions. Representation (cartoon, sticks, or surface) and color scheme (sequence-rainbow or by-chain) vary across proteins so the training set covers all the common visualization conventions.

Q: What do the diagnostic plots show?
A: Plot images: a contact map (which residues are close in 3D, as an N×N binary image), a Ramachandran scatter (backbone torsion angles, revealing secondary-structure composition at a glance), and — for AlphaFold structures — a PAE heatmap (pairwise prediction confidence).

Q: How mobile is each atom in the crystal?
A: B-factor (Debye–Waller factor) reflects atomic displacement in the crystal lattice. It is an experimental observable (units Å²), not a prediction; low values mean the atom is pinned down, high values mean it moves or is heterogeneous across the crystal.

Q: Where is each backbone atom in 3D?
A: The mmCIF table is the protein's shape written out atom by atom. For each backbone N, Cα, C, and carbonyl O, it records an (x, y, z) coordinate triple in Å plus the residue type, chain letter, and residue number.